Protein AF-0000000083051273 (afdb_homodimer)

Organism: Echeneis naucrates (NCBI:txid173247)

Nearest PDB structures (foldseek):
  6psd-assembly6_K  TM=7.320E-01  e=5.762E-01  Homo sapiens
  6psd-assembly7_M  TM=6.617E-01  e=7.765E-01  Homo sapiens
  6psd-assembly3_A  TM=7.624E-01  e=1.410E+00  Homo sapiens
  3aaj-assembly1_B  TM=4.476E-01  e=1.046E+00  Homo sapiens
  3j8h-assembly1_A  TM=5.084E-01  e=3.663E+00  Oryctolagus cuniculus

Structure (mmCIF, N/CA/C/O backbone):
data_AF-0000000083051273-model_v1
#
loop_
_entity.id
_entity.type
_entity.pdbx_description
1 polymer 'N-terminal EF-hand calcium binding protein 3'
#
loop_
_atom_site.group_PDB
_atom_site.id
_atom_site.type_symbol
_atom_site.label_atom_id
_atom_site.label_alt_id
_atom_site.label_comp_id
_atom_site.label_asym_id
_atom_site.label_entity_id
_atom_site.label_seq_id
_atom_site.pdbx_PDB_ins_code
_atom_site.Cartn_x
_atom_site.Cartn_y
_atom_site.Cartn_z
_atom_site.occupancy
_atom_site.B_iso_or_equiv
_atom_site.auth_seq_id
_atom_site.auth_comp_id
_atom_site.auth_asym_id
_atom_site.auth_atom_id
_atom_site.pdbx_PDB_model_num
ATOM 1 N N . MET A 1 1 ? -20.016 -1.752 25.75 1 20.23 1 MET A N 1
ATOM 2 C CA . MET A 1 1 ? -20.078 -1.352 24.344 1 20.23 1 MET A CA 1
ATOM 3 C C . MET A 1 1 ? -18.797 -1.75 23.609 1 20.23 1 MET A C 1
ATOM 5 O O . MET A 1 1 ? -17.703 -1.338 24 1 20.23 1 MET A O 1
ATOM 9 N N . THR A 1 2 ? -18.672 -2.961 23.078 1 21.03 2 THR A N 1
ATOM 10 C CA . THR A 1 2 ? -17.719 -4.02 22.75 1 21.03 2 THR A CA 1
ATOM 11 C C . THR A 1 2 ? -16.906 -3.648 21.516 1 21.03 2 THR A C 1
ATOM 13 O O . THR A 1 2 ? -17.453 -3.543 20.406 1 21.03 2 THR A O 1
ATOM 16 N N . GLY A 1 3 ? -16.125 -2.51 21.609 1 24.78 3 GLY A N 1
ATOM 17 C CA . GLY A 1 3 ? -15.234 -2.055 20.562 1 24.78 3 GLY A CA 1
ATOM 18 C C . GLY A 1 3 ? -14.547 -3.193 19.828 1 24.78 3 GLY A C 1
ATOM 19 O O . GLY A 1 3 ? -14.148 -4.184 20.453 1 24.78 3 GLY A O 1
ATOM 20 N N . ASP A 1 4 ? -15.039 -3.479 18.609 1 27.78 4 ASP A N 1
ATOM 21 C CA . ASP A 1 4 ? -14.578 -4.672 17.906 1 27.78 4 ASP A CA 1
ATOM 22 C C . ASP A 1 4 ? -13.055 -4.762 17.922 1 27.78 4 ASP A C 1
ATOM 24 O O . ASP A 1 4 ? -12.359 -3.822 17.531 1 27.78 4 ASP A O 1
ATOM 28 N N . PRO A 1 5 ? -12.375 -5.398 18.812 1 29.03 5 PRO A N 1
ATOM 29 C CA . PRO A 1 5 ? -10.961 -5.707 19.016 1 29.03 5 PRO A CA 1
ATOM 30 C C . PRO A 1 5 ? -10.234 -5.992 17.703 1 29.03 5 PRO A C 1
ATOM 32 O O . PRO A 1 5 ? -9 -6.008 17.656 1 29.03 5 PRO A O 1
ATOM 35 N N . ASN A 1 6 ? -10.977 -6.434 16.797 1 29.31 6 ASN A N 1
ATOM 36 C CA . ASN A 1 6 ? -10.328 -7.008 15.625 1 29.31 6 ASN A CA 1
ATOM 37 C C . ASN A 1 6 ? -9.727 -5.93 14.727 1 29.31 6 ASN A C 1
ATOM 39 O O . ASN A 1 6 ? -9.461 -6.176 13.547 1 29.31 6 ASN A O 1
ATOM 43 N N . CYS A 1 7 ? -9.883 -4.691 14.898 1 27.25 7 CYS A N 1
ATOM 44 C CA . CYS A 1 7 ? -9.125 -3.812 14.016 1 27.25 7 CYS A CA 1
ATOM 45 C C . CYS A 1 7 ? -7.641 -4.156 14.039 1 27.25 7 CYS A C 1
ATOM 47 O O . CYS A 1 7 ? -6.938 -3.816 14.992 1 27.25 7 CYS A O 1
ATOM 49 N N . VAL A 1 8 ? -7.234 -5.328 13.844 1 29.23 8 VAL A N 1
ATOM 50 C CA . VAL A 1 8 ? -5.93 -5.934 13.586 1 29.23 8 VAL A CA 1
ATOM 51 C C . VAL A 1 8 ? -5.086 -4.996 12.727 1 29.23 8 VAL A C 1
ATOM 53 O O . VAL A 1 8 ? -5.496 -4.605 11.633 1 29.23 8 VAL A O 1
ATOM 56 N N . MET A 1 9 ? -4.613 -3.781 13.25 1 28.14 9 MET A N 1
ATOM 57 C CA . MET A 1 9 ? -3.496 -3.287 12.453 1 28.14 9 MET A CA 1
ATOM 58 C C . MET A 1 9 ? -2.791 -4.434 11.734 1 28.14 9 MET A C 1
ATOM 60 O O . MET A 1 9 ? -2.35 -5.391 12.367 1 28.14 9 MET A O 1
ATOM 64 N N . CYS A 1 10 ? -3.303 -4.797 10.727 1 29.84 10 CYS A N 1
ATOM 65 C CA . CYS A 1 10 ? -2.822 -5.863 9.859 1 29.84 10 CYS A CA 1
ATOM 66 C C . CYS A 1 10 ? -1.3 -5.883 9.805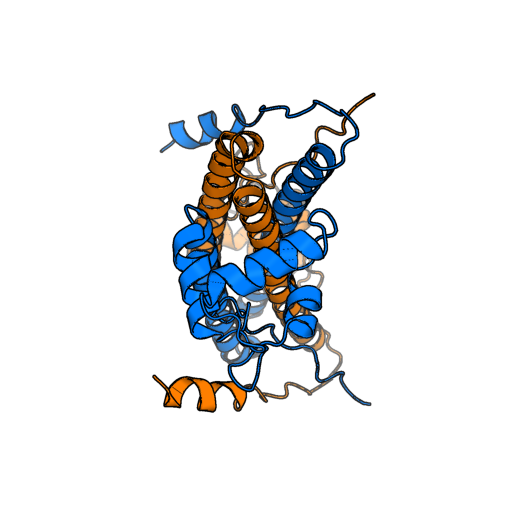 1 29.84 10 CYS A C 1
ATOM 68 O O . CYS A 1 10 ? -0.673 -4.875 9.477 1 29.84 10 CYS A O 1
ATOM 70 N N . GLN A 1 11 ? -0.621 -6.332 10.93 1 29.44 11 GLN A N 1
ATOM 71 C CA . GLN A 1 11 ? 0.777 -6.734 10.82 1 29.44 11 GLN A CA 1
ATOM 72 C C . GLN A 1 11 ? 1.103 -7.195 9.398 1 29.44 11 GLN A C 1
ATOM 74 O O . GLN A 1 11 ? 0.593 -8.219 8.938 1 29.44 11 GLN A O 1
ATOM 79 N N . ILE A 1 12 ? 1.206 -6.305 8.594 1 32.38 12 ILE A N 1
ATOM 80 C CA . ILE A 1 12 ? 1.843 -6.633 7.328 1 32.38 12 ILE A CA 1
ATOM 81 C C . ILE A 1 12 ? 3.182 -7.32 7.582 1 32.38 12 ILE A C 1
ATOM 83 O O . ILE A 1 12 ? 4.098 -6.715 8.141 1 32.38 12 ILE A O 1
ATOM 87 N N . ASN A 1 13 ? 3.344 -8.391 8.383 1 32.75 13 ASN A N 1
ATOM 88 C CA . ASN A 1 13 ? 4.508 -9.258 8.562 1 32.75 13 ASN A CA 1
ATOM 89 C C . ASN A 1 13 ? 5.309 -9.398 7.277 1 32.75 13 ASN A C 1
ATOM 91 O O . ASN A 1 13 ? 4.734 -9.531 6.195 1 32.75 13 ASN A O 1
ATOM 95 N N . TYR A 1 14 ? 6.289 -8.727 7.219 1 33 14 TYR A N 1
ATOM 96 C CA . TYR A 1 14 ? 7.281 -9.078 6.211 1 33 14 TYR A CA 1
ATOM 97 C C . TYR A 1 14 ? 7.145 -10.531 5.789 1 33 14 TYR A C 1
ATOM 99 O O . TYR A 1 14 ? 7.598 -10.922 4.707 1 33 14 TYR A O 1
ATOM 107 N N . ASP A 1 15 ? 7.324 -11.398 6.891 1 39.31 15 ASP A N 1
ATOM 108 C CA . ASP A 1 15 ? 6.992 -12.773 6.539 1 39.31 15 ASP A CA 1
ATOM 109 C C . ASP A 1 15 ? 5.668 -12.844 5.785 1 39.31 15 ASP A C 1
ATOM 111 O O . ASP A 1 15 ? 4.598 -12.688 6.379 1 39.31 15 ASP A O 1
ATOM 115 N N . ILE A 1 16 ? 5.633 -12.078 4.68 1 42.97 16 ILE A N 1
ATOM 116 C CA . ILE A 1 16 ? 4.539 -12.398 3.77 1 42.97 16 ILE A CA 1
ATOM 117 C C . ILE A 1 16 ? 3.799 -13.641 4.27 1 42.97 16 ILE A C 1
ATOM 119 O O . ILE A 1 16 ? 4.363 -14.734 4.305 1 42.97 16 ILE A O 1
ATOM 123 N N . ARG A 1 17 ? 3.312 -13.484 5.367 1 42.19 17 ARG A N 1
ATOM 124 C CA . ARG A 1 17 ? 2.475 -14.398 6.137 1 42.19 17 ARG A CA 1
ATOM 125 C C . ARG A 1 17 ? 1.809 -15.43 5.23 1 42.19 17 ARG A C 1
ATOM 127 O O . ARG A 1 17 ? 0.631 -15.297 4.891 1 42.19 17 ARG A O 1
ATOM 134 N N . PHE A 1 18 ? 2.398 -15.352 4.055 1 43.66 18 PHE A N 1
ATOM 135 C CA . PHE A 1 18 ? 1.743 -16.5 3.455 1 43.66 18 PHE A CA 1
ATOM 136 C C . PHE A 1 18 ? 1.312 -17.5 4.527 1 43.66 18 PHE A C 1
ATOM 138 O O . PHE A 1 18 ? 0.148 -17.906 4.57 1 43.66 18 PHE A O 1
ATOM 145 N N . PHE A 1 19 ? 2.545 -18.188 5.211 1 46.94 19 PHE A N 1
ATOM 146 C CA . PHE A 1 19 ? 2.389 -19.453 5.918 1 46.94 19 PHE A CA 1
ATOM 147 C C . PHE A 1 19 ? 2.348 -19.219 7.426 1 46.94 19 PHE A C 1
ATOM 149 O O . PHE A 1 19 ? 2.283 -20.188 8.203 1 46.94 19 PHE A O 1
ATOM 156 N N . CYS A 1 20 ? 2.629 -17.953 7.742 1 42.62 20 CYS A N 1
ATOM 157 C CA . CYS A 1 20 ? 2.648 -17.859 9.195 1 42.62 20 CYS A CA 1
ATOM 158 C C . CYS A 1 20 ? 1.298 -18.234 9.789 1 42.62 20 CYS A C 1
ATOM 160 O O . CYS A 1 20 ? 1.198 -18.547 10.977 1 42.62 20 CYS A O 1
ATOM 162 N N . VAL A 1 21 ? 0.366 -18.109 8.992 1 46.12 21 VAL A N 1
ATOM 163 C CA . VAL A 1 21 ? -0.906 -18.438 9.625 1 46.12 21 VAL A CA 1
ATOM 164 C C . VAL A 1 21 ? -0.911 -19.906 10.039 1 46.12 21 VAL A C 1
ATOM 166 O O . VAL A 1 21 ? -1.821 -20.359 10.734 1 46.12 21 VAL A O 1
ATOM 169 N N . LEU A 1 22 ? 0.223 -20.484 9.648 1 55.41 22 LEU A N 1
ATOM 170 C CA . LEU A 1 22 ? 0.058 -21.891 10.016 1 55.41 22 LEU A CA 1
ATOM 171 C C . LEU A 1 22 ? 0.886 -22.234 11.25 1 55.41 22 LEU A C 1
ATOM 173 O O . LEU A 1 22 ? 2.07 -21.891 11.32 1 55.41 22 LEU A O 1
ATOM 177 N N . ASP A 1 23 ? 0.285 -22.359 12.359 1 57.16 23 ASP A N 1
ATOM 178 C CA . ASP A 1 23 ? 0.718 -22.516 13.75 1 57.16 23 ASP A CA 1
ATOM 179 C C . ASP A 1 23 ? 1.773 -23.609 13.875 1 57.16 23 ASP A C 1
ATOM 181 O O . ASP A 1 23 ? 2.744 -23.453 14.617 1 57.16 23 ASP A O 1
ATOM 185 N N . ASP A 1 24 ? 1.602 -24.781 13.383 1 66.75 24 ASP A N 1
ATOM 186 C CA . ASP A 1 24 ? 2.43 -25.922 13.781 1 66.75 24 ASP A CA 1
ATOM 187 C C . ASP A 1 24 ? 3.521 -26.188 12.75 1 66.75 24 ASP A C 1
ATOM 189 O O . ASP A 1 24 ? 4.23 -27.188 12.844 1 66.75 24 ASP A O 1
ATOM 193 N N . GLY A 1 25 ? 3.701 -25.359 11.883 1 72.75 25 GLY A N 1
ATOM 194 C CA . GLY A 1 25 ? 4.781 -25.5 10.914 1 72.75 25 GLY A CA 1
ATOM 195 C C . GLY A 1 25 ? 4.48 -26.5 9.82 1 72.75 25 GLY A C 1
ATOM 196 O O . GLY A 1 25 ? 5.352 -26.812 9 1 72.75 25 GLY A O 1
ATOM 197 N N . LYS A 1 26 ? 3.336 -27.156 9.969 1 79.44 26 LYS A N 1
ATOM 198 C CA . LYS A 1 26 ? 2.91 -28.125 8.953 1 79.44 26 LYS A CA 1
ATOM 199 C C . LYS A 1 26 ? 1.595 -27.688 8.312 1 79.44 26 LYS A C 1
ATOM 201 O O . 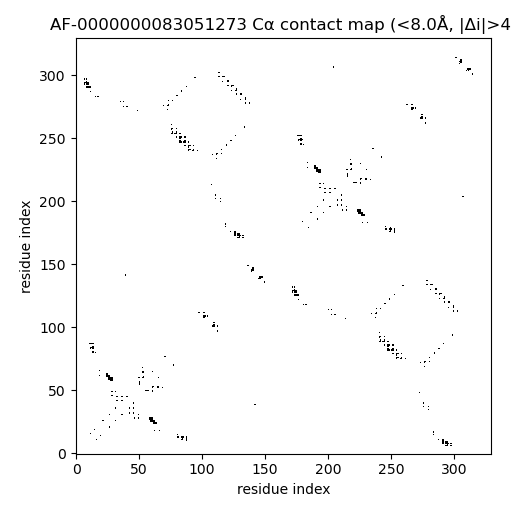LYS A 1 26 ? 0.762 -27.047 8.953 1 79.44 26 LYS A O 1
ATOM 206 N N . LEU A 1 27 ? 1.63 -28.109 6.992 1 81.75 27 LEU A N 1
ATOM 207 C CA . LEU A 1 27 ? 0.418 -27.797 6.242 1 81.75 27 LEU A CA 1
ATOM 208 C C . LEU A 1 27 ? -0.175 -29.047 5.605 1 81.75 27 LEU A C 1
ATOM 210 O O . LEU A 1 27 ? 0.514 -29.766 4.875 1 81.75 27 LEU A O 1
ATOM 214 N N . SER A 1 28 ? -1.369 -29.344 5.98 1 82.88 28 SER A N 1
ATOM 215 C CA . SER A 1 28 ? -2.084 -30.406 5.285 1 82.88 28 SER A CA 1
ATOM 216 C C . SER A 1 28 ? -2.498 -29.969 3.883 1 82.88 28 SER A C 1
ATOM 218 O O . SER A 1 28 ? -2.461 -28.781 3.562 1 82.88 28 SER A O 1
ATOM 220 N N . PHE A 1 29 ? -2.924 -30.906 3.119 1 87.38 29 PHE A N 1
ATOM 221 C CA . PHE A 1 29 ? -3.359 -30.531 1.778 1 87.38 29 PHE A CA 1
ATOM 222 C C . PHE A 1 29 ? -4.629 -29.688 1.837 1 87.38 29 PHE A C 1
ATOM 224 O O . PHE A 1 29 ? -4.809 -28.766 1.036 1 87.38 29 PHE A O 1
ATOM 231 N N . ASP A 1 30 ? -5.5 -30.047 2.756 1 83.94 30 ASP A N 1
ATOM 232 C CA . ASP A 1 30 ? -6.73 -29.266 2.881 1 83.94 30 ASP A CA 1
ATOM 233 C C . ASP A 1 30 ? -6.426 -27.812 3.186 1 83.94 30 ASP A C 1
ATOM 235 O O . ASP A 1 30 ? -7.043 -26.906 2.613 1 83.94 30 ASP A O 1
ATOM 239 N N . GLU A 1 31 ? -5.578 -27.625 4.066 1 80.12 31 GLU A N 1
ATOM 240 C CA . GLU A 1 31 ? -5.172 -26.266 4.391 1 80.12 31 GLU A CA 1
ATOM 241 C C . GLU A 1 31 ? -4.508 -25.594 3.199 1 80.12 31 GLU A C 1
ATOM 243 O O . GLU A 1 31 ? -4.738 -24.406 2.939 1 80.12 31 GLU A O 1
ATOM 248 N N . PHE A 1 32 ? -3.709 -26.391 2.537 1 85 32 PHE A N 1
ATOM 249 C CA . PHE A 1 32 ? -3.023 -25.891 1.351 1 85 32 PHE A CA 1
ATOM 250 C C . PHE A 1 32 ? -4.027 -25.469 0.284 1 85 32 PHE A C 1
ATOM 252 O O . PHE A 1 32 ? -3.938 -24.359 -0.254 1 85 32 PHE A O 1
ATOM 259 N N . ASN A 1 33 ? -4.945 -26.281 0.051 1 86.5 33 ASN A N 1
ATOM 260 C CA . ASN A 1 33 ? -5.973 -26.016 -0.952 1 86.5 33 ASN A CA 1
ATOM 261 C C . ASN A 1 33 ? -6.82 -24.797 -0.582 1 86.5 33 ASN A C 1
ATOM 263 O O . ASN A 1 33 ? -7.195 -24 -1.45 1 86.5 33 ASN A O 1
ATOM 267 N N . ALA A 1 34 ? -7.148 -24.672 0.622 1 83.25 34 ALA A N 1
ATOM 268 C CA . ALA A 1 34 ? -7.973 -23.547 1.083 1 83.25 34 ALA A CA 1
ATOM 269 C C . ALA A 1 34 ? -7.277 -22.219 0.841 1 83.25 34 ALA A C 1
ATOM 271 O O . ALA A 1 34 ? -7.93 -21.219 0.546 1 83.25 34 ALA A O 1
ATOM 272 N N . TYR A 1 35 ? -6.004 -22.234 0.94 1 77.81 35 TYR A N 1
ATOM 273 C CA . TYR A 1 35 ? -5.266 -20.969 0.869 1 77.81 35 TYR A CA 1
ATOM 274 C C . TYR A 1 35 ? -4.816 -20.688 -0.559 1 77.81 35 TYR A C 1
ATOM 276 O O . TYR A 1 35 ? -4.855 -19.531 -1.008 1 77.81 35 TYR A O 1
ATOM 284 N N . PHE A 1 36 ? -4.492 -21.719 -1.286 1 85.44 36 PHE A N 1
ATOM 285 C CA . PHE A 1 36 ? -3.781 -21.469 -2.535 1 85.44 36 PHE A CA 1
ATOM 286 C C . PHE A 1 36 ? -4.703 -21.672 -3.73 1 85.44 36 PHE A C 1
ATOM 288 O O . PHE A 1 36 ? -4.402 -21.203 -4.836 1 85.44 36 PHE A O 1
ATOM 295 N N . ALA A 1 37 ? -5.793 -22.375 -3.506 1 87.44 37 ALA A N 1
ATOM 296 C CA . ALA A 1 37 ? -6.684 -22.594 -4.641 1 87.44 37 ALA A CA 1
ATOM 297 C C . ALA A 1 37 ? -7.117 -21.266 -5.25 1 87.44 37 ALA A C 1
ATOM 299 O O . ALA A 1 37 ? -7.527 -20.344 -4.531 1 87.44 37 ALA A O 1
ATOM 300 N N . ASP A 1 38 ? -7.02 -21.156 -6.551 1 85.12 38 ASP A N 1
ATOM 301 C CA . ASP A 1 38 ? -7.371 -19.891 -7.211 1 85.12 38 ASP A CA 1
ATOM 302 C C . ASP A 1 38 ? -8.5 -20.094 -8.219 1 85.12 38 ASP A C 1
ATOM 304 O O . ASP A 1 38 ? -8.82 -19.188 -8.984 1 85.12 38 ASP A O 1
ATOM 308 N N . GLY A 1 39 ? -9.023 -21.266 -8.344 1 84.81 39 GLY A N 1
ATOM 309 C CA . GLY A 1 39 ? -10.133 -21.578 -9.234 1 84.81 39 GLY A CA 1
ATOM 310 C C . GLY A 1 39 ? -9.68 -21.875 -10.656 1 84.81 39 GLY A C 1
ATOM 311 O O . GLY A 1 39 ? -10.5 -22.219 -11.508 1 84.81 39 GLY A O 1
ATOM 312 N N . ILE A 1 40 ? -8.453 -21.781 -10.914 1 86 40 ILE A N 1
ATOM 313 C CA . ILE A 1 40 ? -7.914 -22.031 -12.242 1 86 40 ILE A CA 1
ATOM 314 C C . ILE A 1 40 ? -7.234 -23.406 -12.273 1 86 40 ILE A C 1
ATOM 316 O O . ILE A 1 40 ? -7.551 -24.234 -13.117 1 86 40 ILE A O 1
ATOM 320 N N . LEU A 1 41 ? -6.336 -23.672 -11.297 1 88 41 LEU A N 1
ATOM 321 C CA . LEU A 1 41 ? -5.719 -24.984 -11.203 1 88 41 LEU A CA 1
ATOM 322 C C . LEU A 1 41 ? -6.73 -26.031 -10.727 1 88 41 LEU A C 1
ATOM 324 O O . LEU A 1 41 ? -7.535 -25.75 -9.836 1 88 41 LEU A O 1
ATOM 328 N N . THR A 1 42 ? -6.668 -27.141 -11.359 1 89.25 42 THR A N 1
ATOM 329 C CA . THR A 1 42 ? -7.48 -28.234 -10.836 1 89.25 42 THR A CA 1
ATOM 330 C C . THR A 1 42 ? -6.945 -28.719 -9.492 1 89.25 42 THR A C 1
ATOM 332 O O . THR A 1 42 ? -5.805 -28.438 -9.133 1 89.25 42 THR A O 1
ATOM 335 N N . THR A 1 43 ? -7.801 -29.422 -8.766 1 90.12 43 THR A N 1
ATOM 336 C CA . THR A 1 43 ? -7.379 -29.969 -7.484 1 90.12 43 THR A CA 1
ATOM 337 C C . THR A 1 43 ? -6.203 -30.922 -7.672 1 90.12 43 THR A C 1
ATOM 339 O O . THR A 1 43 ? -5.301 -30.984 -6.832 1 90.12 43 THR A O 1
ATOM 342 N N . GLU A 1 44 ? -6.184 -31.656 -8.789 1 90.06 44 GLU A N 1
ATOM 343 C CA . GLU A 1 44 ? -5.098 -32.594 -9.078 1 90.06 44 GLU A CA 1
ATOM 344 C C . GLU A 1 44 ? -3.781 -31.859 -9.305 1 90.06 44 GLU A C 1
ATOM 346 O O . GLU A 1 44 ? -2.732 -32.281 -8.828 1 90.06 44 GLU A O 1
ATOM 351 N N . GLU A 1 45 ? -3.912 -30.797 -10.016 1 89 45 GLU A N 1
ATOM 352 C CA . GLU A 1 45 ? -2.723 -29.984 -10.266 1 89 45 GLU A CA 1
ATOM 353 C C . GLU A 1 45 ? -2.189 -29.375 -8.977 1 89 45 GLU A C 1
ATOM 355 O O . GLU A 1 45 ? -0.976 -29.312 -8.766 1 89 45 GLU A O 1
ATOM 360 N N . LEU A 1 46 ? -3.076 -28.969 -8.117 1 90.62 46 LEU A N 1
ATOM 361 C CA . LEU A 1 46 ? -2.672 -28.422 -6.824 1 90.62 46 LEU A CA 1
ATOM 362 C C . LEU A 1 46 ? -2.035 -29.5 -5.949 1 90.62 46 LEU A C 1
ATOM 364 O O . LEU A 1 46 ? -1.087 -29.219 -5.211 1 90.62 46 LEU A O 1
ATOM 368 N N . GLN A 1 47 ? -2.611 -30.641 -6.02 1 89.19 47 GLN A N 1
ATOM 369 C CA . GLN A 1 47 ? -2.049 -31.75 -5.258 1 89.19 47 GLN A CA 1
ATOM 370 C C . GLN A 1 47 ? -0.644 -32.094 -5.746 1 89.19 47 GLN A C 1
ATOM 372 O O . GLN A 1 47 ? 0.245 -32.375 -4.941 1 89.19 47 GLN A O 1
ATOM 377 N N . GLU A 1 48 ? -0.473 -32.094 -7.066 1 87.88 48 GLU A N 1
ATOM 378 C CA . GLU A 1 48 ? 0.857 -32.312 -7.621 1 87.88 48 GLU A CA 1
ATOM 379 C C . GLU A 1 48 ? 1.854 -31.281 -7.121 1 87.88 48 GLU A C 1
ATOM 381 O O . GLU A 1 48 ? 2.998 -31.609 -6.801 1 87.88 48 GLU A O 1
ATOM 386 N N . LEU A 1 49 ? 1.454 -30.094 -7.145 1 88.38 49 LEU A N 1
ATOM 387 C CA . LEU A 1 49 ? 2.311 -29.031 -6.625 1 88.38 49 LEU A CA 1
ATOM 388 C C . LEU A 1 49 ? 2.637 -29.266 -5.156 1 88.38 49 LEU A C 1
ATOM 390 O O . LEU A 1 49 ? 3.797 -29.156 -4.746 1 88.38 49 LEU A O 1
ATOM 394 N N . PHE A 1 50 ? 1.627 -29.625 -4.391 1 87.75 50 PHE A N 1
ATOM 395 C CA . PHE A 1 50 ? 1.768 -29.922 -2.971 1 87.75 50 PHE A CA 1
ATOM 396 C C . PHE A 1 50 ? 2.836 -30.984 -2.738 1 87.75 50 PHE A C 1
ATOM 398 O O . PHE A 1 50 ? 3.691 -30.828 -1.865 1 87.75 50 PHE A O 1
ATOM 405 N N . TYR A 1 51 ? 2.801 -31.922 -3.551 1 88.75 51 TYR A N 1
ATOM 406 C CA . TYR A 1 51 ? 3.74 -33.031 -3.393 1 88.75 51 TYR A CA 1
ATOM 407 C C . TYR A 1 51 ? 5.117 -32.656 -3.924 1 88.75 51 TYR A C 1
ATOM 409 O O . TYR A 1 51 ? 6.141 -33.062 -3.375 1 88.75 51 TYR A O 1
ATOM 417 N N . SER A 1 52 ? 5.16 -31.875 -5 1 86.12 52 SER A N 1
ATOM 418 C CA . SER A 1 52 ? 6.43 -31.516 -5.629 1 86.12 52 SER A CA 1
ATOM 419 C C . SER A 1 52 ? 7.258 -30.609 -4.719 1 86.12 52 SER A C 1
ATOM 421 O O . SER A 1 52 ? 8.484 -30.609 -4.793 1 86.12 52 SER A O 1
ATOM 423 N N . ILE A 1 53 ? 6.637 -29.844 -3.887 1 84.06 53 ILE A N 1
ATOM 424 C CA . ILE A 1 53 ? 7.328 -28.906 -3 1 84.06 53 ILE A CA 1
ATOM 425 C C . ILE A 1 53 ? 8.055 -29.688 -1.904 1 84.06 53 ILE A C 1
ATOM 427 O O . ILE A 1 53 ? 9.188 -29.359 -1.542 1 84.06 53 ILE A O 1
ATOM 431 N N . ASP A 1 54 ? 7.426 -30.609 -1.205 1 75.44 54 ASP A N 1
ATOM 432 C CA . ASP A 1 54 ? 8.055 -31.328 -0.101 1 75.44 54 ASP A CA 1
ATOM 433 C C . ASP A 1 54 ? 8.773 -32.594 -0.6 1 75.44 54 ASP A C 1
ATOM 435 O O . ASP A 1 54 ? 9.602 -33.156 0.114 1 75.44 54 ASP A O 1
ATOM 439 N N . GLY A 1 55 ? 8.883 -32.75 -1.928 1 68.5 55 GLY A N 1
ATOM 440 C CA . GLY A 1 55 ? 9.555 -33.906 -2.496 1 68.5 55 GLY A CA 1
ATOM 441 C C . GLY A 1 55 ? 9.078 -35.219 -1.909 1 68.5 55 GLY A C 1
ATOM 442 O O . GLY A 1 55 ? 9.477 -36.281 -2.365 1 68.5 55 GLY A O 1
ATOM 443 N N . ARG A 1 56 ? 8.68 -35.25 -0.63 1 62.12 56 ARG A N 1
ATOM 444 C CA . ARG A 1 56 ? 8.328 -36.5 0.023 1 62.12 56 ARG A CA 1
ATOM 445 C C . ARG A 1 56 ? 6.812 -36.656 0.138 1 62.12 56 ARG A C 1
ATOM 447 O O . ARG A 1 56 ? 6.09 -35.656 0.24 1 62.12 56 ARG A O 1
ATOM 454 N N . GLN A 1 57 ? 6.305 -37.656 -0.624 1 61.47 57 GLN A N 1
ATOM 455 C CA . GLN A 1 57 ? 4.891 -38 -0.523 1 61.47 57 GLN A CA 1
ATOM 456 C C . GLN A 1 57 ? 4.43 -38 0.931 1 61.47 57 GLN A C 1
ATOM 458 O O . GLN A 1 57 ? 4.062 -39.062 1.468 1 61.47 57 GLN A O 1
ATOM 463 N N . LYS A 1 58 ? 4.832 -36.875 1.557 1 63.72 58 LYS A N 1
ATOM 464 C CA . LYS A 1 58 ? 4.383 -36.844 2.945 1 63.72 58 LYS A CA 1
ATOM 465 C C . LYS A 1 58 ? 3.035 -36.156 3.064 1 63.72 58 LYS A C 1
ATOM 467 O O . LYS A 1 58 ? 2.676 -35.344 2.209 1 63.72 58 LYS A O 1
ATOM 472 N N . SER A 1 59 ? 2.289 -36.625 3.934 1 70.62 59 SER A N 1
ATOM 473 C CA . SER A 1 59 ? 0.954 -36.125 4.258 1 70.62 59 SER A CA 1
ATOM 474 C C . SER A 1 59 ? 0.987 -34.656 4.629 1 70.62 59 SER A C 1
ATOM 476 O O . SER A 1 59 ? 0.031 -33.906 4.367 1 70.62 59 SER A O 1
ATOM 478 N N . ASN A 1 60 ? 2.057 -34.188 5.195 1 81.44 60 ASN A N 1
ATOM 479 C CA . ASN A 1 60 ? 2.113 -32.781 5.582 1 81.44 60 ASN A CA 1
ATOM 480 C C . ASN A 1 60 ? 3.27 -32.062 4.898 1 81.44 60 ASN A C 1
ATOM 482 O O . ASN A 1 60 ? 4.336 -32.656 4.695 1 81.44 60 ASN A O 1
ATOM 486 N N . LEU A 1 61 ? 2.955 -30.938 4.383 1 83.12 61 LEU A N 1
ATOM 487 C CA . LEU A 1 61 ? 3.959 -30.078 3.766 1 83.12 61 LEU A CA 1
ATOM 488 C C . LEU A 1 61 ? 4.645 -29.203 4.812 1 83.12 61 LEU A C 1
ATOM 490 O O . LEU A 1 61 ? 3.979 -28.562 5.633 1 83.12 61 LEU A O 1
ATOM 494 N N . ASP A 1 62 ? 5.922 -29.312 4.848 1 81.31 62 ASP A N 1
ATOM 495 C CA . ASP A 1 62 ? 6.715 -28.469 5.734 1 81.31 62 ASP A CA 1
ATOM 496 C C . ASP A 1 62 ? 6.707 -27.016 5.258 1 81.31 62 ASP A C 1
ATOM 498 O O . ASP A 1 62 ? 7.047 -26.734 4.105 1 81.31 62 ASP A O 1
ATOM 502 N N . THR A 1 63 ? 6.379 -26.109 6.129 1 77.88 63 THR A N 1
ATOM 503 C CA . THR A 1 63 ? 6.223 -24.703 5.762 1 77.88 63 THR A CA 1
ATOM 504 C C . THR A 1 63 ? 7.559 -24.109 5.348 1 77.88 63 THR A C 1
ATOM 506 O O . THR A 1 63 ? 7.605 -23.172 4.531 1 77.88 63 THR A O 1
ATOM 509 N N . ASP A 1 64 ? 8.656 -24.625 5.863 1 77.31 64 ASP A N 1
ATOM 510 C CA . ASP A 1 64 ? 9.961 -24.141 5.418 1 77.31 64 ASP A CA 1
ATOM 511 C C . ASP A 1 64 ? 10.195 -24.469 3.945 1 77.31 64 ASP A C 1
ATOM 513 O O . ASP A 1 64 ? 10.773 -23.672 3.209 1 77.31 64 ASP A O 1
ATOM 517 N N . LYS A 1 65 ? 9.797 -25.656 3.584 1 83.38 65 LYS A N 1
ATOM 518 C CA . LYS A 1 65 ? 9.93 -26.078 2.191 1 83.38 65 LYS A CA 1
ATOM 519 C C . LYS A 1 65 ? 9.047 -25.219 1.278 1 83.38 65 LYS A C 1
ATOM 521 O O . LYS A 1 65 ? 9.438 -24.906 0.151 1 83.38 65 LYS A O 1
ATOM 526 N N . LEU A 1 66 ? 7.887 -25 1.807 1 82.31 66 LEU A N 1
ATOM 527 C CA . LEU A 1 66 ? 6.996 -24.109 1.065 1 82.31 66 LEU A CA 1
ATOM 528 C C . LEU A 1 66 ? 7.641 -22.75 0.853 1 82.31 66 LEU A C 1
ATOM 530 O O . LEU A 1 66 ? 7.621 -22.219 -0.258 1 82.31 66 LEU A O 1
ATOM 534 N N . SER A 1 67 ? 8.203 -22.188 1.936 1 78.12 67 SER A N 1
ATOM 535 C CA . SER A 1 67 ? 8.891 -20.906 1.845 1 78.12 67 SER A CA 1
ATOM 536 C C . SER A 1 67 ? 10.047 -20.969 0.845 1 78.12 67 SER A C 1
ATOM 538 O O . SER A 1 67 ? 10.227 -20.047 0.043 1 78.12 67 SER A O 1
ATOM 540 N N . ASP A 1 68 ? 10.789 -22.047 0.869 1 80.5 68 ASP A N 1
ATOM 541 C CA . ASP A 1 68 ? 11.906 -22.234 -0.056 1 80.5 68 ASP A CA 1
ATOM 542 C C . ASP A 1 68 ? 11.414 -22.234 -1.504 1 80.5 68 ASP A C 1
ATOM 544 O O . ASP A 1 68 ? 12.055 -21.656 -2.383 1 80.5 68 ASP A O 1
ATOM 548 N N . TYR A 1 69 ? 10.375 -23 -1.744 1 81.25 69 TYR A N 1
ATOM 549 C CA . TYR A 1 69 ? 9.828 -23.094 -3.092 1 81.25 69 TYR A CA 1
ATOM 550 C C . TYR A 1 69 ? 9.477 -21.719 -3.633 1 81.25 69 TYR A C 1
ATOM 552 O O . TYR A 1 69 ? 9.922 -21.328 -4.719 1 81.25 69 TYR A O 1
ATOM 560 N N . PHE A 1 70 ? 8.703 -20.906 -2.889 1 81.62 70 PHE A N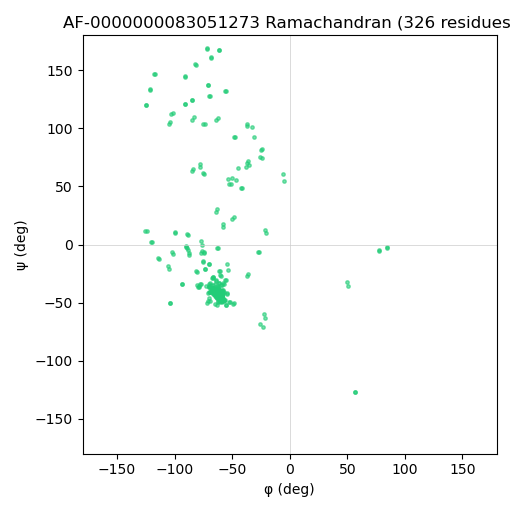 1
ATOM 561 C CA . PHE A 1 70 ? 8.242 -19.609 -3.369 1 81.62 70 PHE A CA 1
ATOM 562 C C . PHE A 1 70 ? 9.406 -18.625 -3.461 1 81.62 70 PHE A C 1
ATOM 564 O O . PHE A 1 70 ? 9.445 -17.781 -4.359 1 81.62 70 PHE A O 1
ATOM 571 N N . SER A 1 71 ? 10.383 -18.75 -2.533 1 80.25 71 SER A N 1
ATOM 572 C CA . SER A 1 71 ? 11.531 -17.859 -2.592 1 80.25 71 SER A CA 1
ATOM 573 C C . SER A 1 71 ? 12.281 -18 -3.91 1 80.25 71 SER A C 1
ATOM 575 O O . SER A 1 71 ? 12.867 -17.047 -4.41 1 80.25 71 SER A O 1
ATOM 577 N N . GLN A 1 72 ? 12.18 -19.172 -4.512 1 84.25 72 GLN A N 1
ATOM 578 C CA . GLN A 1 72 ? 12.883 -19.422 -5.766 1 84.25 72 GLN A CA 1
ATOM 579 C C . GLN A 1 72 ? 12.039 -18.984 -6.965 1 84.25 72 GLN A C 1
ATOM 581 O O . GLN A 1 72 ? 12.555 -18.875 -8.078 1 84.25 72 GLN A O 1
ATOM 586 N N . HIS A 1 73 ? 10.805 -18.641 -6.703 1 82 73 HIS A N 1
ATOM 587 C CA . HIS A 1 73 ? 9.922 -18.375 -7.828 1 82 73 HIS A CA 1
ATOM 588 C C . HIS A 1 73 ? 9.312 -16.984 -7.75 1 82 73 HIS A C 1
ATOM 590 O O . HIS A 1 73 ? 8.383 -16.656 -8.492 1 82 73 HIS A O 1
ATOM 596 N N . LEU A 1 74 ? 9.789 -16.172 -6.895 1 84 74 LEU A N 1
ATOM 597 C CA . LEU A 1 74 ? 9.18 -14.867 -6.68 1 84 74 LEU A CA 1
ATOM 598 C C . LEU A 1 74 ? 9.555 -13.906 -7.801 1 84 74 LEU A C 1
ATOM 600 O O . LEU A 1 74 ? 8.781 -12.992 -8.125 1 84 74 LEU A O 1
ATOM 604 N N . GLY A 1 75 ? 10.805 -14.039 -8.344 1 85.88 75 GLY A N 1
ATOM 605 C CA . GLY A 1 75 ? 11.25 -13.102 -9.359 1 85.88 75 GLY A CA 1
ATOM 606 C C . GLY A 1 75 ? 11.188 -11.656 -8.906 1 85.88 75 GLY A C 1
ATOM 607 O O . GLY A 1 75 ? 11.719 -11.312 -7.848 1 85.88 75 GLY A O 1
ATOM 608 N N . GLU A 1 76 ? 10.477 -10.82 -9.773 1 88.94 76 GLU A N 1
ATOM 609 C CA . GLU A 1 76 ? 10.375 -9.391 -9.484 1 88.94 76 GLU A CA 1
ATOM 610 C C . GLU A 1 76 ? 9.477 -9.141 -8.273 1 88.94 76 GLU A C 1
ATOM 612 O O . GLU A 1 76 ? 9.547 -8.078 -7.652 1 88.94 76 GLU A O 1
ATOM 617 N N . TYR A 1 77 ? 8.695 -10.102 -7.906 1 88.06 77 TYR A N 1
ATOM 618 C CA . TYR A 1 77 ? 7.766 -9.898 -6.805 1 88.06 77 TYR A CA 1
ATOM 619 C C . TYR A 1 77 ? 8.484 -9.93 -5.465 1 88.06 77 TYR A C 1
ATOM 621 O O . TYR A 1 77 ? 7.945 -9.484 -4.449 1 88.06 77 TYR A O 1
ATOM 629 N N . LEU A 1 78 ? 9.727 -10.414 -5.496 1 87.19 78 LEU A N 1
ATOM 630 C CA . LEU A 1 78 ? 10.547 -10.312 -4.297 1 87.19 78 LEU A CA 1
ATOM 631 C C . LEU A 1 78 ? 10.695 -8.859 -3.861 1 87.19 78 LEU A C 1
ATOM 633 O O . LEU A 1 78 ? 10.609 -8.547 -2.672 1 87.19 78 LEU A O 1
ATOM 637 N N . ASN A 1 79 ? 10.883 -7.988 -4.855 1 91.69 79 ASN A N 1
ATOM 638 C CA . ASN A 1 79 ? 11.008 -6.562 -4.57 1 91.69 79 ASN A CA 1
ATOM 639 C C . ASN A 1 79 ? 9.695 -5.977 -4.043 1 91.69 79 ASN A C 1
ATOM 641 O O . ASN A 1 79 ? 9.711 -5.066 -3.217 1 91.69 79 ASN A O 1
ATOM 645 N N . VAL A 1 80 ? 8.578 -6.441 -4.566 1 89.56 80 VAL A N 1
ATOM 646 C CA . VAL A 1 80 ? 7.27 -5.984 -4.105 1 89.56 80 VAL A CA 1
ATOM 647 C C . VAL A 1 80 ? 7.086 -6.348 -2.633 1 89.56 80 VAL A C 1
ATOM 649 O O . VAL A 1 80 ? 6.734 -5.496 -1.815 1 89.56 80 VAL A O 1
ATOM 652 N N . LEU A 1 81 ? 7.434 -7.613 -2.297 1 86.06 81 LEU A N 1
ATOM 653 C CA . LEU A 1 81 ? 7.273 -8.07 -0.921 1 86.06 81 LEU A CA 1
ATOM 654 C C . LEU A 1 81 ? 8.211 -7.32 0.016 1 86.06 81 LEU A C 1
ATOM 656 O O . LEU A 1 81 ? 7.82 -6.949 1.125 1 86.06 81 LEU A O 1
ATOM 660 N N . SER A 1 82 ? 9.398 -7.078 -0.435 1 88.94 82 SER A N 1
ATOM 661 C CA . SER A 1 82 ? 10.359 -6.32 0.362 1 88.94 82 SER A CA 1
ATOM 662 C C . SER A 1 82 ? 9.875 -4.895 0.602 1 88.94 82 SER A C 1
ATOM 664 O O . SER A 1 82 ? 9.969 -4.379 1.718 1 88.94 82 SER A O 1
ATOM 666 N N . ALA A 1 83 ? 9.359 -4.262 -0.418 1 90.31 83 ALA A N 1
ATOM 667 C CA . ALA A 1 83 ? 8.859 -2.896 -0.297 1 90.31 83 ALA A CA 1
ATOM 668 C C . ALA A 1 83 ? 7.625 -2.848 0.602 1 90.31 83 ALA A C 1
ATOM 670 O O . ALA A 1 83 ? 7.43 -1.883 1.346 1 90.31 83 ALA A O 1
ATOM 671 N N . LEU A 1 84 ? 6.773 -3.844 0.524 1 89.69 84 LEU A N 1
ATOM 672 C CA . LEU A 1 84 ? 5.609 -3.932 1.396 1 89.69 84 LEU A CA 1
ATOM 673 C C . LEU A 1 84 ? 6.031 -4.023 2.859 1 89.69 84 LEU A C 1
ATOM 675 O O . LEU A 1 84 ? 5.43 -3.383 3.725 1 89.69 84 LEU A O 1
ATOM 679 N N . GLU A 1 85 ? 6.996 -4.777 3.035 1 85.94 85 GLU A N 1
ATOM 680 C CA . GLU A 1 85 ? 7.52 -4.891 4.395 1 85.94 85 GLU A CA 1
ATOM 681 C C . GLU A 1 85 ? 8.039 -3.547 4.898 1 85.94 85 GLU A C 1
ATOM 683 O O . GLU A 1 85 ? 7.734 -3.137 6.02 1 85.94 85 GLU A O 1
ATOM 688 N N . SER A 1 86 ? 8.828 -2.912 4.113 1 91.12 86 SER A N 1
ATOM 689 C CA . SER A 1 86 ? 9.367 -1.603 4.473 1 91.12 86 SER A CA 1
ATOM 690 C C . SER A 1 86 ? 8.242 -0.6 4.73 1 91.12 86 SER A C 1
ATOM 692 O O . SER A 1 86 ? 8.328 0.21 5.656 1 91.12 86 SER A O 1
ATOM 694 N N . LEU A 1 87 ? 7.258 -0.643 3.902 1 92.06 87 LEU A N 1
ATOM 695 C CA . LEU A 1 87 ? 6.121 0.259 4.074 1 92.06 87 LEU A CA 1
ATOM 696 C C . LEU A 1 87 ? 5.395 -0.028 5.383 1 92.06 87 LEU A C 1
ATOM 698 O O . LEU A 1 87 ? 5.023 0.897 6.109 1 92.06 87 LEU A O 1
ATOM 702 N N . ASN A 1 88 ? 5.211 -1.256 5.641 1 86.75 88 ASN A N 1
ATOM 703 C CA . ASN A 1 88 ? 4.562 -1.635 6.891 1 86.75 88 ASN A CA 1
ATOM 704 C C . ASN A 1 88 ? 5.312 -1.081 8.102 1 86.75 88 ASN A C 1
ATOM 706 O O . ASN A 1 88 ? 4.703 -0.496 9 1 86.75 88 ASN A O 1
ATOM 710 N N . ILE A 1 89 ? 6.598 -1.263 8.109 1 89.81 89 ILE A N 1
ATOM 711 C CA . ILE A 1 89 ? 7.438 -0.779 9.203 1 89.81 89 ILE A CA 1
ATOM 712 C C . ILE A 1 89 ? 7.32 0.74 9.312 1 89.81 89 ILE A C 1
ATOM 714 O O . ILE A 1 89 ? 7.164 1.283 10.406 1 89.81 89 ILE A O 1
ATOM 718 N N . ALA A 1 90 ? 7.426 1.391 8.188 1 91.88 90 ALA A N 1
ATOM 719 C CA . ALA A 1 90 ? 7.348 2.848 8.156 1 91.88 90 ALA A CA 1
ATOM 720 C C . ALA A 1 90 ? 6.008 3.336 8.703 1 91.88 90 ALA A C 1
ATOM 722 O O . ALA A 1 90 ? 5.953 4.301 9.469 1 91.88 90 ALA A O 1
ATOM 723 N N . ILE A 1 91 ? 4.918 2.725 8.328 1 90.38 91 ILE A N 1
ATOM 724 C CA . ILE A 1 91 ? 3.59 3.121 8.781 1 90.38 91 ILE A CA 1
ATOM 725 C C . ILE A 1 91 ? 3.477 2.918 10.289 1 90.38 91 ILE A C 1
ATOM 727 O O . ILE A 1 91 ? 2.988 3.795 11.008 1 90.38 91 ILE A O 1
ATOM 731 N N . LEU A 1 92 ? 3.967 1.788 10.773 1 85.44 92 LEU A N 1
ATOM 732 C CA . LEU A 1 92 ? 3.896 1.508 12.203 1 85.44 92 LEU A CA 1
ATOM 733 C C . LEU A 1 92 ? 4.656 2.562 13.008 1 85.44 92 LEU A C 1
ATOM 735 O O . LEU A 1 92 ? 4.152 3.068 14.008 1 85.44 92 LEU A O 1
ATOM 739 N N . LYS A 1 93 ? 5.844 2.92 12.57 1 91 93 LYS A N 1
ATOM 740 C CA . LYS A 1 93 ? 6.645 3.934 13.25 1 91 93 LYS A CA 1
ATOM 741 C C . LYS A 1 93 ? 5.953 5.293 13.219 1 91 93 LYS A C 1
ATOM 743 O O . LYS A 1 93 ? 5.965 6.027 14.211 1 91 93 LYS A O 1
ATOM 748 N N . ALA A 1 94 ? 5.418 5.625 12.07 1 91.75 94 ALA A N 1
ATOM 749 C CA . ALA A 1 94 ? 4.699 6.891 11.938 1 91.75 94 ALA A CA 1
ATOM 750 C C . ALA A 1 94 ? 3.488 6.934 12.867 1 91.75 94 ALA A C 1
ATOM 752 O O . ALA A 1 94 ? 3.215 7.961 13.492 1 91.75 94 ALA A O 1
ATOM 753 N N . MET A 1 95 ? 2.754 5.891 12.969 1 89.38 95 MET A N 1
ATOM 754 C CA . MET A 1 95 ? 1.577 5.809 13.828 1 89.38 95 MET A CA 1
ATOM 755 C C . MET A 1 95 ? 1.967 5.918 15.297 1 89.38 95 MET A C 1
ATOM 757 O O . MET A 1 95 ? 1.274 6.566 16.078 1 89.38 95 MET A O 1
ATOM 761 N N . ASP A 1 96 ? 3.068 5.258 15.672 1 87.25 96 ASP A N 1
ATOM 762 C CA . ASP A 1 96 ? 3.566 5.363 17.031 1 87.25 96 ASP A CA 1
ATOM 763 C C . ASP A 1 96 ? 3.891 6.812 17.391 1 87.25 96 ASP A C 1
ATOM 765 O O . ASP A 1 96 ? 3.504 7.293 18.469 1 87.25 96 ASP A O 1
ATOM 769 N N . LYS A 1 97 ? 4.598 7.465 16.516 1 91.12 97 LYS A N 1
ATOM 770 C CA . LYS A 1 97 ? 4.938 8.867 16.734 1 91.12 97 LYS A CA 1
ATOM 771 C C . LYS A 1 97 ? 3.682 9.727 16.812 1 91.12 97 LYS A C 1
ATOM 773 O O . LYS A 1 97 ? 3.602 10.648 17.641 1 91.12 97 LYS A O 1
ATOM 778 N N . THR A 1 98 ? 2.719 9.477 15.953 1 90.06 98 THR A N 1
ATOM 779 C CA . THR A 1 98 ? 1.457 10.211 15.961 1 90.06 98 THR A CA 1
ATOM 780 C C . THR A 1 98 ? 0.741 10.047 17.297 1 90.06 98 THR A C 1
ATOM 782 O O . THR A 1 98 ? 0.254 11.023 17.875 1 90.06 98 THR A O 1
ATOM 785 N N . LYS A 1 99 ? 0.65 8.883 17.75 1 85.94 99 LYS A N 1
ATOM 786 C CA . LYS A 1 99 ? 0.013 8.617 19.031 1 85.94 99 LYS A CA 1
ATOM 787 C C . LYS A 1 99 ? 0.689 9.391 20.156 1 85.94 99 LYS A C 1
ATOM 789 O O . LYS A 1 99 ? 0.019 9.906 21.062 1 85.94 99 LYS A O 1
ATOM 794 N N . GLU A 1 100 ? 1.903 9.594 20.078 1 90.19 100 GLU A N 1
ATOM 795 C CA . GLU A 1 100 ? 2.689 10.258 21.109 1 90.19 100 GLU A CA 1
ATOM 796 C C . GLU A 1 100 ? 2.549 11.773 21.016 1 90.19 100 GLU A C 1
ATOM 798 O O . GLU A 1 100 ? 2.5 12.453 22.047 1 90.19 100 GLU A O 1
ATOM 803 N N . GLU A 1 101 ? 2.428 12.305 19.875 1 91.12 101 GLU A N 1
ATOM 804 C CA . GLU A 1 101 ? 2.664 13.734 19.703 1 91.12 101 GLU A CA 1
ATOM 805 C C . GLU A 1 101 ? 1.389 14.461 19.297 1 91.12 101 GLU A C 1
ATOM 807 O O . GLU A 1 101 ? 1.305 15.688 19.391 1 91.12 101 GLU A O 1
ATOM 812 N N . TYR A 1 102 ? 0.386 13.789 18.938 1 89 102 TYR A N 1
ATOM 813 C CA . TYR A 1 102 ? -0.762 14.414 18.281 1 89 102 TYR A CA 1
ATOM 814 C C . TYR A 1 102 ? -1.458 15.391 19.219 1 89 102 TYR A C 1
ATOM 816 O O . TYR A 1 102 ? -1.657 16.562 18.859 1 89 102 TYR A O 1
ATOM 824 N N . GLN A 1 103 ? -1.784 14.945 20.422 1 87.62 103 GLN A N 1
ATOM 825 C CA . GLN A 1 103 ? -2.549 15.773 21.344 1 87.62 103 GLN A CA 1
ATOM 826 C C . GLN A 1 103 ? -1.767 17.016 21.75 1 87.62 103 GLN A C 1
ATOM 828 O O . GLN A 1 103 ? -2.354 18.078 21.969 1 87.62 103 GLN A O 1
ATOM 833 N N . GLY A 1 104 ? -0.466 16.938 21.797 1 90.75 104 GLY A N 1
ATOM 834 C CA . GLY A 1 104 ? 0.358 18.062 22.203 1 90.75 104 GLY A CA 1
ATOM 835 C C . GLY A 1 104 ? 0.77 18.953 21.047 1 90.75 104 GLY A C 1
ATOM 836 O O . GLY A 1 104 ? 1.386 20 21.266 1 90.75 104 GLY A O 1
ATOM 837 N N . SER A 1 105 ? 0.4 18.609 19.875 1 90.25 105 SER A N 1
ATOM 838 C CA . SER A 1 105 ? 0.771 19.375 18.688 1 90.25 105 SER A CA 1
ATOM 839 C C . SER A 1 105 ? -0.153 20.578 18.484 1 90.25 105 SER A C 1
ATOM 841 O O . SER A 1 105 ? -1.25 20.609 19.047 1 90.25 105 SER A O 1
ATOM 843 N N . SER A 1 106 ? 0.404 21.562 17.797 1 87.81 106 SER A N 1
ATOM 844 C CA . SER A 1 106 ? -0.433 22.703 17.422 1 87.81 106 SER A CA 1
ATOM 845 C C . SER A 1 106 ? -1.586 22.281 16.531 1 87.81 106 SER A C 1
ATOM 847 O O . SER A 1 106 ? -1.579 21.172 15.984 1 87.81 106 SER A O 1
ATOM 849 N N . VAL A 1 107 ? -2.514 23.109 16.344 1 86.62 107 VAL A N 1
ATOM 850 C CA . VAL A 1 107 ? -3.652 22.844 15.469 1 86.62 107 VAL A CA 1
ATOM 851 C C . VAL A 1 107 ? -3.156 22.547 14.055 1 86.62 107 VAL A C 1
ATOM 853 O O . VAL A 1 107 ? -3.645 21.609 13.406 1 86.62 107 VAL A O 1
ATOM 856 N N . LEU A 1 108 ? -2.176 23.219 13.594 1 83.56 108 LEU A N 1
ATOM 857 C CA . LEU A 1 108 ? -1.619 23 12.266 1 83.56 108 LEU A CA 1
ATOM 858 C C . LEU A 1 108 ? -0.881 21.672 12.195 1 83.56 108 LEU A C 1
ATOM 860 O O . LEU A 1 108 ? -0.97 20.953 11.195 1 83.56 108 LEU A O 1
ATOM 864 N N . GLY A 1 109 ? -0.121 21.375 13.32 1 87.25 109 GLY A N 1
ATOM 865 C CA . GLY A 1 109 ? 0.541 20.094 13.383 1 87.25 109 GLY A CA 1
ATOM 866 C C . GLY A 1 109 ? -0.425 18.922 13.305 1 87.25 109 GLY A C 1
ATOM 867 O O . GLY A 1 109 ? -0.16 17.938 12.617 1 87.25 109 GLY A O 1
ATOM 868 N N . GLN A 1 110 ? -1.482 19.062 13.992 1 89.19 110 GLN A N 1
ATOM 869 C CA . GLN A 1 110 ? -2.525 18.047 13.945 1 89.19 110 GLN A CA 1
ATOM 870 C C . GLN A 1 110 ? -3.121 17.922 12.547 1 89.19 110 GLN A C 1
ATOM 872 O O . GLN A 1 110 ? -3.365 16.828 12.055 1 89.19 110 GLN A O 1
ATOM 877 N N . PHE A 1 111 ? -3.377 19.047 11.914 1 88.81 111 PHE A N 1
ATOM 878 C CA . PHE A 1 111 ? -3.91 19.062 10.555 1 88.81 111 PHE A CA 1
ATOM 879 C C . PHE A 1 111 ? -2.975 18.328 9.594 1 88.81 111 PHE A C 1
ATOM 881 O O . PHE A 1 111 ? -3.418 17.516 8.797 1 88.81 111 PHE A O 1
ATOM 888 N N . VAL A 1 112 ? -1.735 18.656 9.68 1 87.06 112 VAL A N 1
ATOM 889 C CA . VAL A 1 112 ? -0.757 18.047 8.789 1 87.06 112 VAL A CA 1
ATOM 890 C C . VAL A 1 112 ? -0.733 16.531 9 1 87.06 112 VAL A C 1
ATOM 892 O O . VAL A 1 112 ? -0.679 15.758 8.039 1 87.06 112 VAL A O 1
ATOM 895 N N . THR A 1 113 ? -0.778 16.078 10.258 1 89.19 113 THR A N 1
ATOM 896 C CA . THR A 1 113 ? -0.801 14.656 10.57 1 89.19 113 THR A CA 1
ATOM 897 C C . THR A 1 113 ? -2.01 13.984 9.922 1 89.19 113 THR A C 1
ATOM 899 O O . THR A 1 113 ? -1.875 12.953 9.266 1 89.19 113 THR A O 1
ATOM 902 N N . ARG A 1 114 ? -3.188 14.539 10.086 1 89.44 114 ARG A N 1
ATOM 903 C CA . ARG A 1 114 ? -4.387 13.969 9.477 1 89.44 114 ARG A CA 1
ATOM 904 C C . ARG A 1 114 ? -4.277 13.945 7.957 1 89.44 114 ARG A C 1
ATOM 906 O O . ARG A 1 114 ? -4.699 12.984 7.312 1 89.44 114 ARG A O 1
ATOM 913 N N . PHE A 1 115 ? -3.775 14.969 7.465 1 88.19 115 PHE A N 1
ATOM 914 C CA . PHE A 1 115 ? -3.588 15.039 6.02 1 88.19 115 PHE A CA 1
ATOM 915 C C . PHE A 1 115 ? -2.658 13.93 5.539 1 88.19 115 PHE A C 1
ATOM 917 O O . PHE A 1 115 ? -2.934 13.281 4.531 1 88.19 115 PHE A O 1
ATOM 924 N N . MET A 1 116 ? -1.548 13.766 6.195 1 89.06 116 MET A N 1
ATOM 925 C CA . MET A 1 116 ? -0.595 12.734 5.801 1 89.06 116 MET A CA 1
ATOM 926 C C . MET A 1 116 ? -1.239 11.352 5.852 1 89.06 116 MET A C 1
ATOM 928 O O . MET A 1 116 ? -0.988 10.508 4.984 1 89.06 116 MET A O 1
ATOM 932 N N . LEU A 1 117 ? -2.027 11.133 6.836 1 89.75 117 LEU A N 1
ATOM 933 C CA . LEU A 1 117 ? -2.725 9.859 6.961 1 89.75 117 LEU A CA 1
ATOM 934 C C . LEU A 1 117 ? -3.695 9.656 5.801 1 89.75 117 LEU A C 1
ATOM 936 O O . LEU A 1 117 ? -3.727 8.586 5.191 1 89.75 117 LEU A O 1
ATOM 940 N N . ARG A 1 118 ? -4.426 10.664 5.477 1 87.56 118 ARG A N 1
ATOM 941 C CA . ARG A 1 118 ? -5.363 10.594 4.359 1 87.56 118 ARG A CA 1
ATOM 942 C C . ARG A 1 118 ? -4.633 10.375 3.041 1 87.56 118 ARG A C 1
ATOM 944 O O . ARG A 1 118 ? -5.078 9.594 2.197 1 87.56 118 ARG A O 1
ATOM 951 N N . GLU A 1 119 ? -3.604 11.109 2.904 1 84.06 119 GLU A N 1
ATOM 952 C CA . GLU A 1 119 ? -2.812 10.977 1.685 1 84.06 119 GLU A CA 1
ATOM 953 C C . GLU A 1 119 ? -2.227 9.57 1.559 1 84.06 119 GLU A C 1
ATOM 955 O O . GLU A 1 119 ? -2.234 8.984 0.475 1 84.06 119 GLU A O 1
ATOM 960 N N . THR A 1 120 ? -1.689 9.102 2.609 1 88.69 120 THR A N 1
ATOM 961 C CA . THR A 1 120 ? -1.171 7.738 2.604 1 88.69 120 THR A CA 1
ATOM 962 C C . THR A 1 120 ? -2.264 6.746 2.215 1 88.69 120 THR A C 1
ATOM 964 O O . THR A 1 120 ? -2.051 5.883 1.361 1 88.69 120 THR A O 1
ATOM 967 N N . SER A 1 121 ? -3.395 6.895 2.834 1 89 121 SER A N 1
ATOM 968 C CA . SER A 1 121 ? -4.516 6.012 2.533 1 89 121 SER A CA 1
ATOM 969 C C . SER A 1 121 ? -4.914 6.102 1.063 1 89 121 SER A C 1
ATOM 971 O O . SER A 1 121 ? -5.156 5.082 0.416 1 89 121 SER A O 1
ATOM 973 N N . SER A 1 122 ? -4.965 7.27 0.583 1 85.81 122 SER A N 1
ATOM 974 C CA . SER A 1 122 ? -5.344 7.477 -0.811 1 85.81 122 SER A CA 1
ATOM 975 C C . SER A 1 122 ? -4.34 6.824 -1.757 1 85.81 122 SER A C 1
ATOM 977 O O . SER A 1 122 ? -4.723 6.227 -2.764 1 85.81 122 SER A O 1
ATOM 979 N N . GLN A 1 123 ? -3.066 6.938 -1.418 1 86.06 123 GLN A N 1
ATOM 980 C CA . GLN A 1 123 ? -2.031 6.316 -2.238 1 86.06 123 GLN A CA 1
ATOM 981 C C . GLN A 1 123 ? -2.145 4.797 -2.211 1 86.06 123 GLN A C 1
ATOM 983 O O . GLN A 1 123 ? -1.989 4.137 -3.242 1 86.06 123 GLN A O 1
ATOM 988 N N . LEU A 1 124 ? -2.414 4.258 -1.119 1 89.12 124 LEU A N 1
ATOM 989 C CA . LEU A 1 124 ? -2.607 2.816 -1.006 1 89.12 124 LEU A CA 1
ATOM 990 C C . LEU A 1 124 ? -3.795 2.359 -1.848 1 89.12 124 LEU A C 1
ATOM 992 O O . LEU A 1 124 ? -3.727 1.326 -2.518 1 89.12 124 LEU A O 1
ATOM 996 N N . LEU A 1 125 ? -4.863 3.115 -1.781 1 87.94 125 LEU A N 1
ATOM 997 C CA . LEU A 1 125 ? -6.047 2.783 -2.566 1 87.94 125 LEU A CA 1
ATOM 998 C C . LEU A 1 125 ? -5.734 2.809 -4.059 1 87.94 125 LEU A C 1
ATOM 1000 O O . LEU A 1 125 ? -6.238 1.976 -4.816 1 87.94 125 LEU A O 1
ATOM 1004 N N . SER A 1 126 ? -4.934 3.771 -4.422 1 83.38 126 SER A N 1
ATOM 1005 C CA . SER A 1 126 ? -4.535 3.84 -5.824 1 83.38 126 SER A CA 1
ATOM 1006 C C . SER A 1 126 ? -3.74 2.604 -6.234 1 83.38 126 SER A C 1
ATOM 1008 O O . SER A 1 126 ? -3.988 2.025 -7.297 1 83.38 126 SER A O 1
ATOM 1010 N N . LEU A 1 127 ? -2.812 2.193 -5.418 1 86.06 127 LEU A N 1
ATOM 1011 C CA . LEU A 1 127 ? -2.051 0.979 -5.684 1 86.06 127 LEU A CA 1
ATOM 1012 C C . LEU A 1 127 ? -2.973 -0.234 -5.766 1 86.06 127 LEU A C 1
ATOM 1014 O O . LEU A 1 127 ? -2.82 -1.072 -6.66 1 86.06 127 LEU A O 1
ATOM 1018 N N . GLN A 1 128 ? -3.914 -0.353 -4.883 1 88.44 128 GLN A N 1
ATOM 1019 C CA . GLN A 1 128 ? -4.883 -1.445 -4.863 1 88.44 128 GLN A CA 1
ATOM 1020 C C . GLN A 1 128 ? -5.68 -1.495 -6.16 1 88.44 128 GLN A C 1
ATOM 1022 O O . GLN A 1 128 ? -5.914 -2.574 -6.711 1 88.44 128 GLN A O 1
ATOM 1027 N N . ARG A 1 129 ? -6.129 -0.353 -6.605 1 84.69 129 ARG A N 1
ATOM 1028 C CA . ARG A 1 129 ? -6.902 -0.288 -7.844 1 84.69 129 ARG A CA 1
ATOM 1029 C C . ARG A 1 129 ? -6.078 -0.768 -9.031 1 84.69 129 ARG A C 1
ATOM 1031 O O . ARG A 1 129 ? -6.57 -1.527 -9.867 1 84.69 129 ARG A O 1
ATOM 1038 N N . SER A 1 130 ? -4.871 -0.285 -9.039 1 80.88 130 SER A N 1
ATOM 1039 C CA . SER A 1 130 ? -3.98 -0.714 -10.109 1 80.88 130 SER A CA 1
ATOM 1040 C C . SER A 1 130 ? -3.793 -2.227 -10.102 1 80.88 130 SER A C 1
ATOM 1042 O O . SER A 1 130 ? -3.852 -2.871 -11.148 1 80.88 130 SER A O 1
ATOM 1044 N N . LEU A 1 131 ? -3.586 -2.826 -9.008 1 87.12 131 LEU A N 1
ATOM 1045 C CA . LEU A 1 131 ? -3.391 -4.266 -8.867 1 87.12 131 LEU A CA 1
ATOM 1046 C C . LEU A 1 131 ? -4.656 -5.023 -9.258 1 87.12 131 LEU A C 1
ATOM 1048 O O . LEU A 1 131 ? -4.582 -6.059 -9.922 1 87.12 131 LEU A O 1
ATOM 1052 N N . GLN A 1 132 ? -5.754 -4.555 -8.82 1 84.56 132 GLN A N 1
ATOM 1053 C CA . GLN A 1 132 ? -7.027 -5.188 -9.148 1 84.56 132 GLN A CA 1
ATOM 1054 C C . GLN A 1 132 ? -7.246 -5.234 -10.656 1 84.56 132 GLN A C 1
ATOM 1056 O O . GLN A 1 132 ? -7.723 -6.242 -11.188 1 84.56 132 GLN A O 1
ATOM 1061 N N . CYS A 1 133 ? -6.934 -4.145 -11.305 1 82.88 133 CYS A N 1
ATOM 1062 C CA . CYS A 1 133 ? -7.039 -4.113 -12.758 1 82.88 133 CYS A CA 1
ATOM 1063 C C . CYS A 1 133 ? -6.148 -5.176 -13.391 1 82.88 133 CYS A C 1
ATOM 1065 O O . CYS A 1 133 ? -6.574 -5.891 -14.297 1 82.88 133 CYS A O 1
ATOM 1067 N N . ALA A 1 134 ? -4.965 -5.293 -12.93 1 83.44 134 ALA A N 1
ATOM 1068 C CA . ALA A 1 134 ? -4.031 -6.289 -13.453 1 83.44 134 ALA A CA 1
ATOM 1069 C C . ALA A 1 134 ? -4.543 -7.707 -13.203 1 83.44 134 ALA A C 1
ATOM 1071 O O . ALA A 1 134 ? -4.484 -8.562 -14.086 1 83.44 134 ALA A O 1
ATOM 1072 N N . MET A 1 135 ? -5 -7.965 -12.008 1 85.88 135 MET A N 1
ATOM 1073 C CA . MET A 1 135 ? -5.512 -9.281 -11.641 1 85.88 135 MET A CA 1
ATOM 1074 C C . MET A 1 135 ? -6.723 -9.656 -12.484 1 85.88 135 MET A C 1
ATOM 1076 O O . MET A 1 135 ? -6.859 -10.797 -12.914 1 85.88 135 MET A O 1
ATOM 1080 N N . GLU A 1 136 ? -7.543 -8.758 -12.766 1 82.62 136 GLU A N 1
ATOM 1081 C CA . GLU A 1 136 ? -8.703 -8.992 -13.617 1 82.62 136 GLU A CA 1
ATOM 1082 C C . GLU A 1 136 ? -8.289 -9.336 -15.047 1 82.62 136 GLU A C 1
ATOM 1084 O O . GLU A 1 136 ? -8.883 -10.203 -15.68 1 82.62 136 GLU A O 1
ATOM 1089 N N . ALA A 1 137 ? -7.371 -8.656 -15.516 1 82.81 137 ALA A N 1
ATOM 1090 C CA . ALA A 1 137 ? -6.867 -8.938 -16.859 1 82.81 137 ALA A CA 1
ATOM 1091 C C . ALA A 1 137 ? -6.297 -10.344 -16.953 1 82.81 137 ALA A C 1
ATOM 1093 O O . ALA A 1 137 ? -6.496 -11.039 -17.953 1 82.81 137 ALA A O 1
ATOM 1094 N N . LEU A 1 138 ? -5.594 -10.812 -15.969 1 85.38 138 LEU A N 1
ATOM 1095 C CA . LEU A 1 138 ? -5.023 -12.156 -15.961 1 85.38 138 LEU A CA 1
ATOM 1096 C C . LEU A 1 138 ? -6.117 -13.219 -15.875 1 85.38 138 LEU A C 1
ATOM 1098 O O . LEU A 1 138 ? -6.004 -14.281 -16.484 1 85.38 138 LEU A O 1
ATOM 1102 N N . ASP A 1 139 ? -7.098 -12.969 -15.062 1 80.38 139 ASP A N 1
ATOM 1103 C CA . ASP A 1 139 ? -8.211 -13.906 -14.922 1 80.38 139 ASP A CA 1
ATOM 1104 C C . ASP A 1 139 ? -8.945 -14.086 -16.25 1 80.38 139 ASP A C 1
ATOM 1106 O O . ASP A 1 139 ? -9.383 -15.195 -16.578 1 80.38 139 ASP A O 1
ATOM 1110 N N . GLU A 1 140 ? -9.148 -13.062 -16.922 1 76.81 140 GLU A N 1
ATOM 1111 C CA . GLU A 1 140 ? -9.812 -13.133 -18.219 1 76.81 140 GLU A CA 1
ATOM 1112 C C . GLU A 1 140 ? -9 -13.969 -19.203 1 76.81 140 GLU A C 1
ATOM 1114 O O . GLU A 1 140 ? -9.562 -14.703 -20.031 1 76.81 140 GLU A O 1
ATOM 1119 N N . GLU A 1 141 ? -7.738 -13.875 -19.141 1 74.94 141 GLU A N 1
ATOM 1120 C CA . GLU A 1 141 ? -6.867 -14.664 -20 1 74.94 141 GLU A CA 1
ATOM 1121 C C . GLU A 1 141 ? -6.898 -16.141 -19.625 1 74.94 141 GLU A C 1
ATOM 1123 O O . GLU A 1 141 ? -6.664 -17 -20.453 1 74.94 141 GLU A O 1
ATOM 1128 N N . SER A 1 142 ? -6.988 -16.375 -18.406 1 68 142 SER A N 1
ATOM 1129 C CA . SER A 1 142 ? -6.938 -17.75 -17.938 1 68 142 SER A CA 1
ATOM 1130 C C . SER A 1 142 ? -8.289 -18.438 -18.094 1 68 142 SER A C 1
ATOM 1132 O O . SER A 1 142 ? -8.383 -19.656 -17.984 1 68 142 SER A O 1
ATOM 1134 N N . SER A 1 143 ? -9.297 -17.547 -18.125 1 62.94 143 SER A N 1
ATOM 1135 C CA . SER A 1 143 ? -10.594 -18.141 -18.406 1 62.94 143 SER A CA 1
ATOM 1136 C C . SER A 1 143 ? -10.711 -18.547 -19.875 1 62.94 143 SER A C 1
ATOM 1138 O O . SER A 1 143 ? -10.109 -17.922 -20.75 1 62.94 143 SER A O 1
ATOM 1140 N N . PRO A 1 144 ? -10.609 -19.76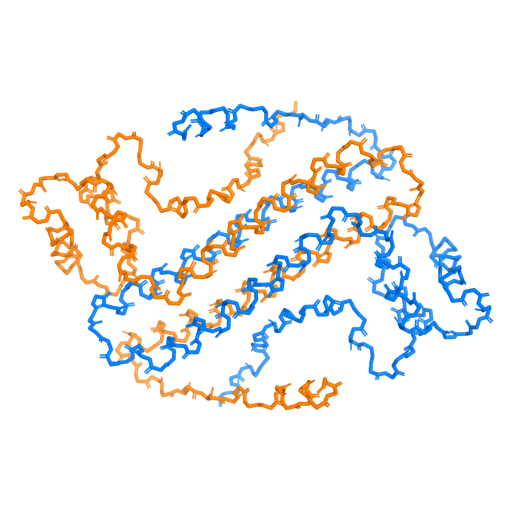6 -20.188 1 56.19 144 PRO A N 1
ATOM 1141 C CA . PRO A 1 144 ? -10.734 -20.219 -21.578 1 56.19 144 PRO A CA 1
ATOM 1142 C C . PRO A 1 144 ? -11.586 -19.281 -22.422 1 56.19 144 PRO A C 1
ATOM 1144 O O . PRO A 1 144 ? -11.805 -19.547 -23.609 1 56.19 144 PRO A O 1
ATOM 1147 N N . SER A 1 145 ? -12.203 -18.328 -21.953 1 47.62 145 SER A N 1
ATOM 1148 C CA . SER A 1 145 ? -12.945 -17.562 -22.953 1 47.62 145 SER A CA 1
ATOM 1149 C C . SER A 1 145 ? -12.109 -16.438 -23.516 1 47.62 145 SER A C 1
ATOM 1151 O O . SER A 1 145 ? -11.414 -15.734 -22.781 1 47.62 145 SER A O 1
ATOM 1153 N N . PRO A 1 146 ? -11.773 -16.25 -24.859 1 42.31 146 PRO A N 1
ATOM 1154 C CA . PRO A 1 146 ? -10.852 -15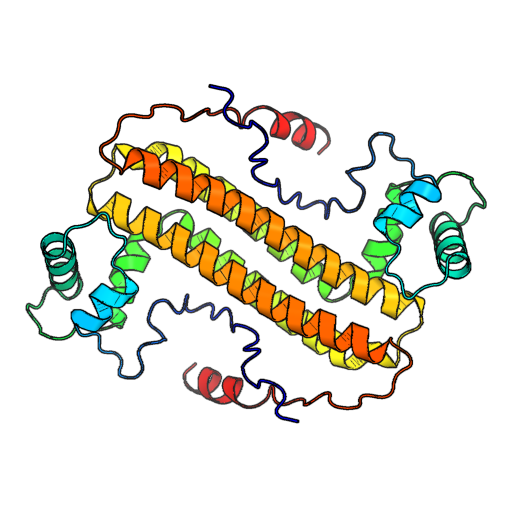.547 -25.75 1 42.31 146 PRO A CA 1
ATOM 1155 C C . PRO A 1 146 ? -10.766 -14.047 -25.453 1 42.31 146 PRO A C 1
ATOM 1157 O O . PRO A 1 146 ? -10.148 -13.297 -26.203 1 42.31 146 PRO A O 1
ATOM 1160 N N . SER A 1 147 ? -11.016 -13.344 -24.453 1 37.41 147 SER A N 1
ATOM 1161 C CA . SER A 1 147 ? -11.047 -11.938 -24.844 1 37.41 147 SER A CA 1
ATOM 1162 C C . SER A 1 147 ? -9.648 -11.336 -24.844 1 37.41 147 SER A C 1
ATOM 1164 O O . SER A 1 147 ? -8.914 -11.461 -23.844 1 37.41 147 SER A O 1
ATOM 1166 N N . PRO A 1 148 ? -8.859 -10.977 -26.078 1 33.72 148 PRO A N 1
ATOM 1167 C CA . PRO A 1 148 ? -7.52 -10.523 -26.438 1 33.72 148 PRO A CA 1
ATOM 1168 C C . PRO A 1 148 ? -7.105 -9.25 -25.688 1 33.72 148 PRO A C 1
ATOM 1170 O O . PRO A 1 148 ? -6.031 -8.703 -25.953 1 33.72 148 PRO A O 1
ATOM 1173 N N . LEU A 1 149 ? -7.707 -8.383 -25.047 1 30.84 149 LEU A N 1
ATOM 1174 C CA . 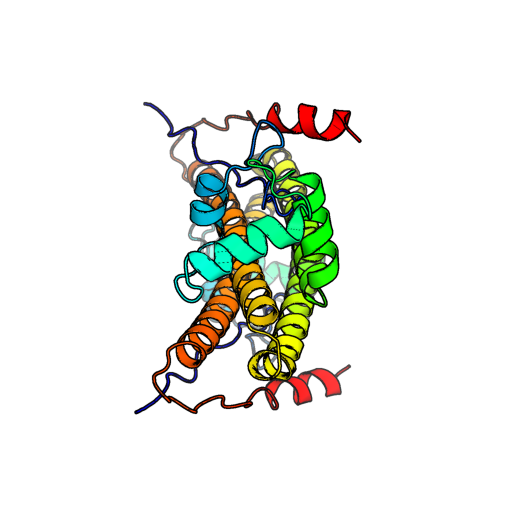LEU A 1 149 ? -7.418 -6.957 -25.156 1 30.84 149 LEU A CA 1
ATOM 1175 C C . LEU A 1 149 ? -6.262 -6.559 -24.25 1 30.84 149 LEU A C 1
ATOM 1177 O O . LEU A 1 149 ? -6.422 -6.508 -23.031 1 30.84 149 LEU A O 1
ATOM 1181 N N . PHE A 1 150 ? -4.922 -7.062 -24.453 1 29.66 150 PHE A N 1
ATOM 1182 C CA . PHE A 1 150 ? -3.975 -6.508 -23.5 1 29.66 150 PHE A CA 1
ATOM 1183 C C . PHE A 1 150 ? -3.572 -5.09 -23.891 1 29.66 150 PHE A C 1
ATOM 1185 O O . PHE A 1 150 ? -2.875 -4.895 -24.891 1 29.66 150 PHE A O 1
ATOM 1192 N N . PRO A 1 151 ? -4.27 -4.02 -23.875 1 29.77 151 PRO A N 1
ATOM 1193 C CA . PRO A 1 151 ? -3.715 -2.756 -24.375 1 29.77 151 PRO A CA 1
ATOM 1194 C C . PRO A 1 151 ? -2.527 -2.268 -23.547 1 29.77 151 PRO A C 1
ATOM 1196 O O . PRO A 1 151 ? -2.576 -2.293 -22.312 1 29.77 151 PRO A O 1
ATOM 1199 N N . LEU A 1 152 ? -1.257 -2.373 -24.109 1 28.73 152 LEU A N 1
ATOM 1200 C CA . LEU A 1 152 ? 0.053 -1.91 -23.656 1 28.73 152 LEU A CA 1
ATOM 1201 C C . LEU A 1 152 ? 0.055 -0.398 -23.453 1 28.73 152 LEU A C 1
ATOM 1203 O O . LEU A 1 152 ? 1.118 0.214 -23.328 1 28.73 152 LEU A O 1
ATOM 1207 N N . GLY A 1 153 ? -0.9 0.257 -23.391 1 27.38 153 GLY A N 1
ATOM 1208 C CA . GLY A 1 153 ? -0.767 1.699 -23.516 1 27.38 153 GLY A CA 1
ATOM 1209 C C . GLY A 1 153 ? 0.025 2.326 -22.391 1 27.38 153 GLY A C 1
ATOM 1210 O O . GLY A 1 153 ? -0.521 3.094 -21.594 1 27.38 153 GLY A O 1
ATOM 1211 N N . ALA A 1 154 ? 0.93 1.604 -21.781 1 29.61 154 ALA A N 1
ATOM 1212 C CA . ALA A 1 154 ? 1.523 2.289 -20.625 1 29.61 154 ALA A CA 1
ATOM 1213 C C . ALA A 1 154 ? 2.541 3.334 -21.078 1 29.61 154 ALA A C 1
ATOM 1215 O O . ALA A 1 154 ? 3.328 3.832 -20.281 1 29.61 154 ALA A O 1
ATOM 1216 N N . THR A 1 155 ? 2.848 3.662 -22.438 1 25.98 155 THR A N 1
ATOM 1217 C CA . THR A 1 155 ? 4.004 4.465 -22.828 1 25.98 155 THR A CA 1
ATOM 1218 C C . THR A 1 155 ? 3.93 5.855 -22.203 1 25.98 155 THR A C 1
ATOM 1220 O O . THR A 1 155 ? 4.957 6.434 -21.844 1 25.98 155 THR A O 1
ATOM 1223 N N . LEU A 1 156 ? 2.902 6.492 -22.297 1 26.34 156 LEU A N 1
ATOM 1224 C CA . LEU A 1 156 ? 2.955 7.941 -22.438 1 26.34 156 LEU A CA 1
ATOM 1225 C C . LEU A 1 156 ? 3.424 8.602 -21.141 1 26.34 156 LEU A C 1
ATOM 1227 O O . LEU A 1 156 ? 4.07 9.648 -21.172 1 26.34 156 LEU A O 1
ATOM 1231 N N . VAL A 1 157 ? 2.791 8.102 -20.094 1 28.67 157 VAL A N 1
ATOM 1232 C CA . VAL A 1 157 ? 2.863 9.156 -19.094 1 28.67 157 VAL A CA 1
ATOM 1233 C C . VAL A 1 157 ? 4.254 9.18 -18.469 1 28.67 157 VAL A C 1
ATOM 1235 O O . VAL A 1 157 ? 4.547 10.031 -17.609 1 28.67 157 VAL A O 1
ATOM 1238 N N . LEU A 1 158 ? 5.109 8.242 -18.766 1 29.02 158 LEU A N 1
ATOM 1239 C CA . LEU A 1 158 ? 6.473 8.227 -18.25 1 29.02 158 LEU A CA 1
ATOM 1240 C C . LEU A 1 158 ? 7.297 9.359 -18.859 1 29.02 158 LEU A C 1
ATOM 1242 O O . LEU A 1 158 ? 8.367 9.695 -18.344 1 29.02 158 LEU A O 1
ATOM 1246 N N . SER A 1 159 ? 7.172 9.609 -20.047 1 26.19 159 SER A N 1
ATOM 1247 C CA . SER A 1 159 ? 8.109 10.516 -20.703 1 26.19 159 SER A CA 1
ATOM 1248 C C . SER A 1 159 ? 8.219 11.844 -19.953 1 26.19 159 SER A C 1
ATOM 1250 O O . SER A 1 159 ? 9.305 12.398 -19.812 1 26.19 159 SER A O 1
ATOM 1252 N N . LYS A 1 160 ? 7.16 12.312 -19.703 1 30.58 160 LYS A N 1
ATOM 1253 C CA . LYS A 1 160 ? 7.359 13.703 -19.312 1 30.58 160 LYS A CA 1
ATOM 1254 C C . LYS A 1 160 ? 7.961 13.797 -17.906 1 30.58 160 LYS A C 1
ATOM 1256 O O . LYS A 1 160 ? 8.383 14.875 -17.484 1 30.58 160 LYS A O 1
ATOM 1261 N N . ILE A 1 161 ? 7.809 12.734 -17.094 1 28.12 161 ILE A N 1
ATOM 1262 C CA . ILE A 1 161 ? 8.391 12.852 -15.766 1 28.12 161 ILE A CA 1
ATOM 1263 C C . ILE A 1 161 ? 9.914 12.828 -15.867 1 28.12 161 ILE A C 1
ATOM 1265 O O . ILE A 1 161 ? 10.602 13.594 -15.18 1 28.12 161 ILE A O 1
ATOM 1269 N N . MET A 1 162 ? 10.469 12.055 -16.75 1 24.48 162 MET A N 1
ATOM 1270 C CA . MET A 1 162 ? 11.922 11.898 -16.844 1 24.48 162 MET A CA 1
ATOM 1271 C C . MET A 1 162 ? 12.57 13.195 -17.328 1 24.48 162 MET A C 1
ATOM 1273 O O . MET A 1 162 ? 13.766 13.398 -17.141 1 24.48 162 MET A O 1
ATOM 1277 N N . GLU A 1 163 ? 11.922 13.828 -18.125 1 26.64 163 GLU A N 1
ATOM 1278 C CA . GLU A 1 163 ? 12.727 14.898 -18.703 1 26.64 163 GLU A CA 1
ATOM 1279 C C . GLU A 1 163 ? 13.133 15.922 -17.656 1 26.64 163 GLU A C 1
ATOM 1281 O O . GLU A 1 163 ? 14.148 16.609 -17.797 1 26.64 163 GLU A O 1
ATOM 1286 N N . ARG A 1 164 ? 12.258 16.141 -16.688 1 28.84 164 ARG A N 1
ATOM 1287 C CA . ARG A 1 164 ? 12.734 17.297 -15.953 1 28.84 164 ARG A CA 1
ATOM 1288 C C . ARG A 1 164 ? 13.648 16.875 -14.805 1 28.84 164 ARG A C 1
ATOM 1290 O O . ARG A 1 164 ? 14.086 17.719 -14.016 1 28.84 164 ARG A O 1
ATOM 1297 N N . LEU A 1 165 ? 13.906 15.523 -14.547 1 23.52 165 LEU A N 1
ATOM 1298 C CA . LEU A 1 165 ? 15.156 15.305 -13.836 1 23.52 165 LEU A CA 1
ATOM 1299 C C . LEU A 1 165 ? 16.344 15.422 -14.773 1 23.52 165 LEU A C 1
ATOM 1301 O O . LEU A 1 165 ? 16.328 14.898 -15.891 1 23.52 165 LEU A O 1
ATOM 1305 N N . MET B 1 1 ? -17.234 -1.951 -28.219 1 19.47 1 MET B N 1
ATOM 1306 C CA . MET B 1 1 ? -17.406 -2.273 -26.797 1 19.47 1 MET B CA 1
ATOM 1307 C C . MET B 1 1 ? -16.297 -1.644 -25.953 1 19.47 1 MET B C 1
ATOM 1309 O O . MET B 1 1 ? -15.117 -1.874 -26.203 1 19.47 1 MET B O 1
ATOM 1313 N N . THR B 1 2 ? -16.484 -0.441 -25.438 1 20.59 2 THR B N 1
ATOM 1314 C CA . THR B 1 2 ? -15.781 0.763 -25 1 20.59 2 THR B CA 1
ATOM 1315 C C . THR B 1 2 ? -15.078 0.526 -23.656 1 20.59 2 THR B C 1
ATOM 1317 O O . THR B 1 2 ? -15.727 0.317 -22.641 1 20.59 2 THR B O 1
ATOM 1320 N N . GLY B 1 3 ? -14.109 -0.468 -23.641 1 24.73 3 GLY B N 1
ATOM 1321 C CA . GLY B 1 3 ? -13.289 -0.767 -22.469 1 24.73 3 GLY B CA 1
ATOM 1322 C C . GLY B 1 3 ? -12.898 0.469 -21.688 1 24.73 3 GLY B C 1
ATOM 1323 O O . GLY B 1 3 ? -12.578 1.507 -22.266 1 24.73 3 GLY B O 1
ATOM 1324 N N . ASP B 1 4 ? -13.609 0.694 -20.562 1 27.69 4 ASP B N 1
ATOM 1325 C CA . ASP B 1 4 ? -13.414 1.933 -19.812 1 27.69 4 ASP B CA 1
ATOM 1326 C C . ASP B 1 4 ? -11.93 2.221 -19.609 1 27.69 4 ASP B C 1
ATOM 1328 O O . ASP B 1 4 ? -11.188 1.374 -19.109 1 27.69 4 ASP B O 1
ATOM 1332 N N . PRO B 1 5 ? -11.211 2.945 -20.406 1 28.73 5 PRO B N 1
ATOM 1333 C CA . PRO B 1 5 ? -9.836 3.445 -20.406 1 28.73 5 PRO B CA 1
ATOM 1334 C C . PRO B 1 5 ? -9.344 3.816 -19.016 1 28.73 5 PRO B C 1
ATOM 1336 O O . PRO B 1 5 ? -8.141 4.047 -18.812 1 28.73 5 PRO B O 1
ATOM 1339 N N . ASN B 1 6 ? -10.234 4.109 -18.219 1 28.81 6 ASN B N 1
ATOM 1340 C CA . ASN B 1 6 ? -9.836 4.777 -16.984 1 28.81 6 ASN B CA 1
ATOM 1341 C C . ASN B 1 6 ? -9.172 3.809 -16.016 1 28.81 6 ASN B C 1
ATOM 1343 O O . ASN B 1 6 ? -9.094 4.082 -14.812 1 28.81 6 ASN B O 1
ATOM 1347 N N . CYS B 1 7 ? -9.094 2.543 -16.188 1 27.23 7 CYS B N 1
ATOM 1348 C CA . CYS B 1 7 ? -8.312 1.803 -15.203 1 27.23 7 CYS B CA 1
ATOM 1349 C C . CYS B 1 7 ? -6.914 2.389 -15.062 1 27.23 7 CYS B C 1
ATOM 1351 O O . CYS B 1 7 ? -6.062 2.188 -15.93 1 27.23 7 CYS B O 1
ATOM 1353 N N . VAL B 1 8 ? -6.734 3.596 -14.773 1 28.94 8 VAL B N 1
ATOM 1354 C CA . VAL B 1 8 ? -5.578 4.387 -14.375 1 28.94 8 VAL B CA 1
ATOM 1355 C C . VAL B 1 8 ? -4.688 3.561 -13.445 1 28.94 8 VAL B C 1
ATOM 1357 O O . VAL B 1 8 ? -5.137 3.084 -12.406 1 28.94 8 VAL B O 1
ATOM 1360 N N . MET B 1 9 ? -4 2.43 -13.906 1 27.81 9 MET B N 1
ATOM 1361 C CA . MET B 1 9 ? -2.898 2.084 -13.016 1 27.81 9 MET B CA 1
ATOM 1362 C C . MET B 1 9 ? -2.436 3.301 -12.227 1 27.81 9 MET B C 1
ATOM 1364 O O . MET B 1 9 ? -2.07 4.324 -12.805 1 27.81 9 MET B O 1
ATOM 1368 N N . CYS B 1 10 ? -3.088 3.551 -11.258 1 29.42 10 CYS B N 1
ATOM 1369 C CA . CYS B 1 10 ? -2.867 4.66 -10.336 1 29.42 10 CYS B CA 1
ATOM 1370 C C . CYS B 1 10 ? -1.377 4.91 -10.125 1 29.42 10 CYS B C 1
ATOM 1372 O O . CYS B 1 10 ? -0.639 3.998 -9.75 1 29.42 10 CYS B O 1
ATOM 1374 N N . GLN B 1 11 ? -0.654 5.449 -11.188 1 29.36 11 GLN B N 1
ATOM 1375 C CA . GLN B 1 11 ? 0.645 6.066 -10.93 1 29.36 11 GLN B CA 1
ATOM 1376 C C . GLN B 1 11 ? 0.75 6.551 -9.492 1 29.36 11 GLN B C 1
ATOM 1378 O O . GLN B 1 11 ? 0.047 7.484 -9.086 1 29.36 11 GLN B O 1
ATOM 1383 N N . ILE B 1 12 ? 0.91 5.66 -8.656 1 31.89 12 ILE B N 1
ATOM 1384 C CA . ILE B 1 12 ? 1.335 6.055 -7.312 1 31.89 12 ILE B CA 1
ATOM 1385 C C . ILE B 1 12 ? 2.543 6.984 -7.41 1 31.89 12 ILE B C 1
ATOM 1387 O O . ILE B 1 12 ? 3.6 6.59 -7.91 1 31.89 12 ILE B O 1
ATOM 1391 N N . ASN B 1 13 ? 2.535 8.125 -8.086 1 32.47 13 ASN B N 1
ATOM 1392 C CA . ASN B 1 13 ? 3.496 9.227 -8.148 1 32.47 13 ASN B CA 1
ATOM 1393 C C . ASN B 1 13 ? 4.242 9.391 -6.832 1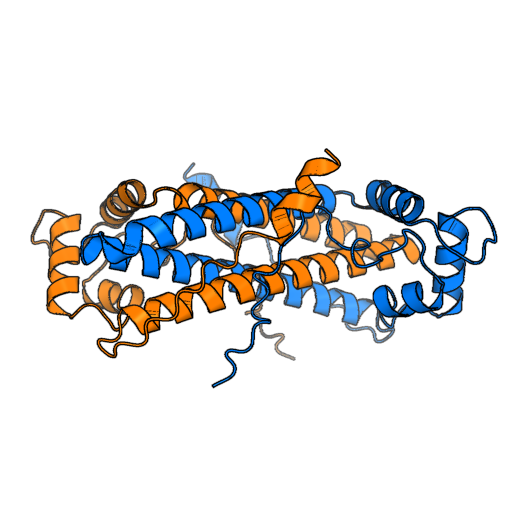 32.47 13 ASN B C 1
ATOM 1395 O O . ASN B 1 13 ? 3.633 9.383 -5.762 1 32.47 13 ASN B O 1
ATOM 1399 N N . TYR B 1 14 ? 5.281 8.812 -6.711 1 32.31 14 TYR B N 1
ATOM 1400 C CA . TYR B 1 14 ? 6.195 9.203 -5.641 1 32.31 14 TYR B CA 1
ATOM 1401 C C . TYR B 1 14 ? 5.906 10.625 -5.172 1 32.31 14 TYR B C 1
ATOM 1403 O O . TYR B 1 14 ? 6.285 11.008 -4.062 1 32.31 14 TYR B O 1
ATOM 1411 N N . ASP B 1 15 ? 6.125 11.547 -6.211 1 39.25 15 ASP B N 1
ATOM 1412 C CA . ASP B 1 15 ? 5.723 12.891 -5.816 1 39.25 15 ASP B CA 1
ATOM 1413 C C . ASP B 1 15 ? 4.371 12.875 -5.109 1 39.25 15 ASP B C 1
ATOM 1415 O O . ASP B 1 15 ? 3.35 12.562 -5.723 1 39.25 15 ASP B O 1
ATOM 1419 N N . ILE B 1 16 ? 4.348 12.234 -3.92 1 43.19 16 ILE B N 1
ATOM 1420 C CA . ILE B 1 16 ? 3.154 12.547 -3.145 1 43.19 16 ILE B CA 1
ATOM 1421 C C . ILE B 1 16 ? 2.334 13.609 -3.871 1 43.19 16 ILE B C 1
ATOM 1423 O O . ILE B 1 16 ? 2.762 14.766 -3.99 1 43.19 16 ILE B O 1
ATOM 1427 N N . ARG B 1 17 ? 2.025 13.32 -5.051 1 42.66 17 ARG B N 1
ATOM 1428 C CA . ARG B 1 17 ? 1.165 14.078 -5.953 1 42.66 17 ARG B CA 1
ATOM 1429 C C . ARG B 1 17 ? 0.259 15.023 -5.172 1 42.66 17 ARG B C 1
ATOM 1431 O O . ARG B 1 17 ? -0.932 14.758 -5.004 1 42.66 17 ARG B O 1
ATOM 1438 N N . PHE B 1 18 ? 0.68 15.016 -3.936 1 43.34 18 PHE B N 1
ATOM 1439 C CA . PHE B 1 18 ? -0.166 16.078 -3.395 1 43.34 18 PHE B CA 1
ATOM 1440 C C . PHE B 1 18 ? -0.635 17.016 -4.5 1 43.34 18 PHE B C 1
ATOM 1442 O O . PHE B 1 18 ? -1.833 17.266 -4.641 1 43.34 18 PHE B O 1
ATOM 1449 N N . PHE B 1 19 ? 0.539 17.891 -5.039 1 47 19 PHE B N 1
ATOM 1450 C CA . PHE B 1 19 ? 0.267 19.125 -5.746 1 47 19 PHE B CA 1
ATOM 1451 C C . PHE B 1 19 ? 0.425 18.953 -7.25 1 47 19 PHE B C 1
ATOM 1453 O O . PHE B 1 19 ? 0.313 19.906 -8.016 1 47 19 PHE B O 1
ATOM 1460 N N . CYS B 1 20 ? 0.916 17.734 -7.547 1 42.47 20 CYS B N 1
ATOM 1461 C CA . CYS B 1 20 ? 1.11 17.672 -8.992 1 42.47 20 CYS B CA 1
ATOM 1462 C C . CYS B 1 20 ? -0.215 17.844 -9.727 1 42.47 20 CYS B C 1
ATOM 1464 O O . CYS B 1 20 ? -0.233 18.156 -10.922 1 42.47 20 CYS B O 1
ATOM 1466 N N . VAL B 1 21 ? -1.188 17.547 -9.031 1 46 21 VAL B N 1
ATOM 1467 C CA . VAL B 1 21 ? -2.416 17.656 -9.812 1 46 21 VAL B CA 1
ATOM 1468 C C . VAL B 1 21 ? -2.604 19.109 -10.25 1 46 21 VAL B C 1
ATOM 1470 O O . VAL B 1 21 ? -3.496 19.406 -11.047 1 46 21 VAL B O 1
ATOM 1473 N N . LEU B 1 22 ? -1.652 19.859 -9.742 1 55 22 LEU B N 1
ATOM 1474 C CA . LEU B 1 22 ? -2.004 21.219 -10.156 1 55 22 LEU B CA 1
ATOM 1475 C C . LEU B 1 22 ? -1.109 21.688 -11.297 1 55 22 LEU B C 1
ATOM 1477 O O . LEU B 1 22 ? 0.111 21.516 -11.25 1 55 22 LEU B O 1
ATOM 1481 N N . ASP B 1 23 ? -1.605 21.734 -12.492 1 57.31 23 ASP B N 1
ATOM 1482 C CA . ASP B 1 23 ? -1.067 21.969 -13.828 1 57.31 23 ASP B CA 1
ATOM 1483 C C . ASP B 1 23 ? -0.168 23.203 -13.852 1 57.31 23 ASP B C 1
ATOM 1485 O O . ASP B 1 23 ? 0.881 23.203 -14.5 1 57.31 23 ASP B O 1
ATOM 1489 N N . ASP B 1 24 ? -0.546 24.328 -13.375 1 66.5 24 ASP B N 1
ATOM 1490 C CA . ASP B 1 24 ? 0.142 25.578 -13.695 1 66.5 24 ASP B CA 1
ATOM 1491 C C . ASP B 1 24 ? 1.085 25.984 -12.562 1 66.5 24 ASP B C 1
ATOM 1493 O O . ASP B 1 24 ? 1.661 27.078 -12.594 1 66.5 24 ASP B O 1
ATOM 1497 N N . GLY B 1 25 ? 1.296 25.172 -11.672 1 72.88 25 GLY B N 1
ATOM 1498 C CA . GLY B 1 25 ? 2.254 25.453 -10.609 1 72.88 25 GLY B CA 1
ATOM 1499 C C . GLY B 1 25 ? 1.719 26.391 -9.547 1 72.88 25 GLY B C 1
ATOM 1500 O O . GLY B 1 25 ? 2.461 26.812 -8.664 1 72.88 25 GLY B O 1
ATOM 1501 N N . LYS B 1 26 ? 0.505 26.891 -9.812 1 79.5 26 LYS B N 1
ATOM 1502 C CA . LYS B 1 26 ? -0.141 27.766 -8.844 1 79.5 26 LYS B CA 1
ATOM 1503 C C . LYS B 1 26 ? -1.438 27.156 -8.32 1 79.5 26 LYS B C 1
ATOM 1505 O O . LYS B 1 26 ? -2.107 26.406 -9.031 1 79.5 26 LYS B O 1
ATOM 1510 N N . LEU B 1 27 ? -1.587 27.562 -7.004 1 81.94 27 LEU B N 1
ATOM 1511 C CA . LEU B 1 27 ? -2.807 27.078 -6.371 1 81.94 27 LEU B CA 1
ATOM 1512 C C . LEU B 1 27 ? -3.623 28.234 -5.797 1 81.94 27 LEU B C 1
ATOM 1514 O O . LEU B 1 27 ? -3.109 29.031 -5.008 1 81.94 27 LEU B O 1
ATOM 1518 N N . SER B 1 28 ? -4.809 28.359 -6.273 1 83 28 SER B N 1
ATOM 1519 C CA . SER B 1 28 ? -5.723 29.312 -5.652 1 83 28 SER B CA 1
ATOM 1520 C C . SER B 1 28 ? -6.195 28.812 -4.289 1 83 28 SER B C 1
ATOM 1522 O O . SER B 1 28 ? -6.027 27.641 -3.961 1 83 28 SER B O 1
ATOM 1524 N N . PHE B 1 29 ? -6.809 29.656 -3.576 1 87.38 29 PHE B N 1
ATOM 1525 C CA . PHE B 1 29 ? -7.305 29.219 -2.277 1 87.38 29 PHE B CA 1
ATOM 1526 C C . PHE B 1 29 ? -8.438 28.219 -2.443 1 87.38 29 PHE B C 1
ATOM 1528 O O . PHE B 1 29 ? -8.555 27.281 -1.657 1 87.38 29 PHE B O 1
ATOM 1535 N N . ASP B 1 30 ? -9.266 28.453 -3.438 1 84 30 ASP B N 1
ATOM 1536 C CA . ASP B 1 30 ? -10.359 27.516 -3.668 1 84 30 ASP B CA 1
ATOM 1537 C C . ASP B 1 30 ? -9.828 26.094 -3.936 1 84 30 ASP B C 1
ATOM 1539 O O . ASP B 1 30 ? -10.367 25.125 -3.414 1 84 30 ASP B O 1
ATOM 1543 N N . GLU B 1 31 ? -8.891 26.047 -4.734 1 80.62 31 GLU B N 1
ATOM 1544 C CA . GLU B 1 31 ? -8.273 24.766 -5.02 1 80.62 31 GLU B CA 1
ATOM 1545 C C . GLU B 1 31 ? -7.633 24.172 -3.766 1 80.62 31 GLU B C 1
ATOM 1547 O O . GLU B 1 31 ? -7.723 22.969 -3.523 1 80.62 31 GLU B O 1
ATOM 1552 N N . PHE B 1 32 ? -7.012 25.062 -3.035 1 85.06 32 PHE B N 1
ATOM 1553 C CA . PHE B 1 32 ? -6.375 24.656 -1.789 1 85.06 32 PHE B CA 1
ATOM 1554 C C . PHE B 1 32 ? -7.402 24.094 -0.815 1 85.06 32 PHE B C 1
ATOM 1556 O O . PHE B 1 32 ? -7.207 23 -0.262 1 85.06 32 PHE B O 1
ATOM 1563 N N . ASN B 1 33 ? -8.438 24.766 -0.677 1 86.75 33 ASN B N 1
ATOM 1564 C CA . ASN B 1 33 ? -9.5 24.359 0.234 1 86.75 33 ASN B CA 1
ATOM 1565 C C . ASN B 1 33 ? -10.141 23.047 -0.205 1 86.75 33 ASN B C 1
ATOM 1567 O O . ASN B 1 33 ? -10.484 22.203 0.631 1 86.75 33 ASN B O 1
ATOM 1571 N N . ALA B 1 34 ? -10.344 22.875 -1.428 1 83.38 34 ALA B N 1
ATOM 1572 C CA . ALA B 1 34 ? -10.961 21.656 -1.953 1 83.38 34 ALA B CA 1
ATOM 1573 C C . ALA B 1 34 ? -10.117 20.422 -1.646 1 83.38 34 ALA B C 1
ATOM 1575 O O . ALA B 1 34 ? -10.648 19.344 -1.407 1 83.38 34 ALA B O 1
ATOM 1576 N N . TYR B 1 35 ? -8.859 20.625 -1.626 1 78.31 35 TYR B N 1
ATOM 1577 C CA . TYR B 1 35 ? -7.965 19.469 -1.482 1 78.31 35 TYR B CA 1
ATOM 1578 C C . TYR B 1 35 ? -7.609 19.234 -0.019 1 78.31 35 TYR B C 1
ATOM 1580 O O . TYR B 1 35 ? -7.531 18.094 0.431 1 78.31 35 TYR B O 1
ATOM 1588 N N . PHE B 1 36 ? -7.496 20.297 0.734 1 85.69 36 PHE B N 1
ATOM 1589 C CA . PHE B 1 36 ? -6.871 20.156 2.043 1 85.69 36 PHE B CA 1
ATOM 1590 C C . PHE B 1 36 ? -7.918 20.203 3.15 1 85.69 36 PHE B C 1
ATOM 1592 O O . PHE B 1 36 ? -7.656 19.781 4.277 1 85.69 36 PHE B O 1
ATOM 1599 N N . ALA B 1 37 ? -9.062 20.766 2.824 1 87.44 37 ALA B N 1
ATOM 1600 C CA . ALA B 1 37 ? -10.07 20.844 3.875 1 87.44 37 ALA B CA 1
ATOM 1601 C C . ALA B 1 37 ? -10.367 19.453 4.453 1 87.44 37 ALA B C 1
ATOM 1603 O O . ALA B 1 37 ? -10.578 18.5 3.707 1 87.44 37 ALA B O 1
ATOM 1604 N N . ASP B 1 38 ? -10.367 19.359 5.746 1 85.25 38 ASP B N 1
ATOM 1605 C CA . ASP B 1 38 ? -10.602 18.062 6.383 1 85.25 38 ASP B CA 1
ATOM 1606 C C . ASP B 1 38 ? -11.836 18.109 7.277 1 85.25 38 ASP B C 1
ATOM 1608 O O . ASP B 1 38 ? -12.102 17.156 8.016 1 85.25 38 ASP B O 1
ATOM 1612 N N . GLY B 1 39 ? -12.531 19.188 7.344 1 84.88 39 GLY B N 1
ATOM 1613 C CA . GLY B 1 39 ? -13.742 19.328 8.133 1 84.88 39 GLY B CA 1
ATOM 1614 C C . GLY B 1 39 ? -13.469 19.688 9.586 1 84.88 39 GLY B C 1
ATOM 1615 O O . GLY B 1 39 ? -14.398 19.906 10.359 1 84.88 39 GLY B O 1
ATOM 1616 N N . ILE B 1 40 ? -12.266 19.766 9.953 1 86.12 40 ILE B N 1
ATOM 1617 C CA . ILE B 1 40 ? -11.891 20.078 11.328 1 86.12 40 ILE B CA 1
ATOM 1618 C C . ILE B 1 40 ? -11.406 21.531 11.406 1 86.12 40 ILE B C 1
ATOM 1620 O O . ILE B 1 40 ? -11.914 22.312 12.219 1 86.12 40 ILE B O 1
ATOM 1624 N N . LEU B 1 41 ? -10.469 21.922 10.523 1 88.06 41 LEU B N 1
ATOM 1625 C CA . LEU B 1 41 ? -10.039 23.312 10.477 1 88.06 41 LEU B CA 1
ATOM 1626 C C . LEU B 1 41 ? -11.125 24.219 9.906 1 88.06 41 LEU B C 1
ATOM 1628 O O . LEU B 1 41 ? -11.805 23.844 8.945 1 88.06 41 LEU B O 1
ATOM 1632 N N . THR B 1 42 ? -11.281 25.328 10.531 1 89.31 42 THR B N 1
ATOM 1633 C CA . THR B 1 42 ? -12.188 26.312 9.938 1 89.31 42 THR B CA 1
ATOM 1634 C C . THR B 1 42 ? -11.602 26.875 8.641 1 89.31 42 THR B C 1
ATOM 1636 O O . THR B 1 42 ? -10.398 26.75 8.391 1 89.31 42 THR B O 1
ATOM 1639 N N . THR B 1 43 ? -12.477 27.438 7.832 1 90.31 43 THR B N 1
ATOM 1640 C CA . THR B 1 43 ? -12.016 28.062 6.59 1 90.31 43 THR B CA 1
ATOM 1641 C C . THR B 1 43 ? -11.008 29.156 6.879 1 90.31 43 THR B C 1
ATOM 1643 O O . THR B 1 43 ? -10.047 29.344 6.121 1 90.31 43 THR B O 1
ATOM 1646 N N . GLU B 1 44 ? -11.172 29.875 7.984 1 90.19 44 GLU B N 1
ATOM 1647 C CA . GLU B 1 44 ? -10.258 30.953 8.367 1 90.19 44 GLU B CA 1
ATOM 1648 C C . GLU B 1 44 ? -8.883 30.391 8.719 1 90.19 44 GLU B C 1
ATOM 1650 O O . GLU B 1 44 ? -7.859 30.969 8.336 1 90.19 44 GLU B O 1
ATOM 1655 N N . GLU B 1 45 ? -8.922 29.328 9.422 1 88.94 45 GLU B N 1
ATOM 1656 C CA . GLU B 1 45 ? -7.664 28.688 9.781 1 88.94 45 GLU B CA 1
ATOM 1657 C C . GLU B 1 45 ? -6.938 28.156 8.547 1 88.94 45 GLU B C 1
ATOM 1659 O O . GLU B 1 45 ? -5.715 28.25 8.453 1 88.94 45 GLU B O 1
ATOM 1664 N N . LEU B 1 46 ? -7.695 27.641 7.617 1 90.69 46 LEU B N 1
ATOM 1665 C CA . LEU B 1 46 ? -7.109 27.156 6.371 1 90.69 46 LEU B CA 1
ATOM 1666 C C . LEU B 1 46 ? -6.543 28.312 5.555 1 90.69 46 LEU B C 1
ATOM 1668 O O . LEU B 1 46 ? -5.504 28.172 4.906 1 90.69 46 LEU B O 1
ATOM 1672 N N . GLN B 1 47 ? -7.27 29.375 5.555 1 89.31 47 GLN B N 1
ATOM 1673 C CA . GLN B 1 47 ? -6.797 30.547 4.844 1 89.31 47 GLN B CA 1
ATOM 1674 C C . GLN B 1 47 ? -5.504 31.078 5.457 1 89.31 47 GLN B C 1
ATOM 1676 O O . GLN B 1 47 ? -4.59 31.484 4.734 1 89.31 47 GLN B O 1
ATOM 1681 N N . GLU B 1 48 ? -5.438 31.094 6.785 1 88 48 GLU B N 1
ATOM 1682 C CA . GLU B 1 48 ? -4.207 31.5 7.457 1 88 48 GLU B CA 1
ATOM 1683 C C . GLU B 1 48 ? -3.037 30.609 7.059 1 88 48 GLU B C 1
ATOM 1685 O O . GLU B 1 48 ? -1.923 31.094 6.844 1 88 48 GLU B O 1
ATOM 1690 N N . LEU B 1 49 ? -3.277 29.359 7.051 1 88.38 49 LEU B N 1
ATOM 1691 C CA . LEU B 1 49 ? -2.242 28.438 6.617 1 88.38 49 LEU B CA 1
ATOM 1692 C C . LEU B 1 49 ? -1.819 28.719 5.18 1 88.38 49 LEU B C 1
ATOM 1694 O O . LEU B 1 49 ? -0.625 28.781 4.879 1 88.38 49 LEU B O 1
ATOM 1698 N N . PHE B 1 50 ? -2.807 28.953 4.32 1 87.81 50 PHE B N 1
ATOM 1699 C CA . PHE B 1 50 ? -2.578 29.281 2.918 1 87.81 50 PHE B CA 1
ATOM 1700 C C . PHE B 1 50 ? -1.651 30.469 2.779 1 87.81 50 PHE B C 1
ATOM 1702 O O . PHE B 1 50 ? -0.708 30.453 1.986 1 87.81 50 PHE B O 1
ATOM 1709 N N . TYR B 1 51 ? -1.881 31.406 3.582 1 88.75 51 TYR B N 1
ATOM 1710 C CA . TYR B 1 51 ? -1.091 32.625 3.506 1 88.75 51 TYR B CA 1
ATOM 1711 C C . TYR B 1 51 ? 0.272 32.438 4.16 1 88.75 51 TYR B C 1
ATOM 1713 O O . TYR B 1 51 ? 1.271 33 3.703 1 88.75 51 TYR B O 1
ATOM 1721 N N . SER B 1 52 ? 0.325 31.672 5.254 1 86.06 52 SER B N 1
ATOM 1722 C CA . SER B 1 52 ? 1.57 31.484 5.992 1 86.06 52 SER B CA 1
ATOM 1723 C C . SER B 1 52 ? 2.59 30.703 5.168 1 86.06 52 SER B C 1
ATOM 1725 O O . SER B 1 52 ? 3.797 30.875 5.34 1 86.06 52 SER B O 1
ATOM 1727 N N . ILE B 1 53 ? 2.148 29.859 4.285 1 84.06 53 ILE B N 1
ATOM 1728 C CA . ILE B 1 53 ? 3.035 29.047 3.463 1 84.06 53 ILE B CA 1
ATOM 1729 C C . ILE B 1 53 ? 3.736 29.922 2.43 1 84.06 53 ILE B C 1
ATOM 1731 O O . ILE B 1 53 ? 4.93 29.75 2.168 1 84.06 53 ILE B O 1
ATOM 1735 N N . ASP B 1 54 ? 3.039 30.766 1.688 1 75.31 54 ASP B N 1
ATOM 1736 C CA . ASP B 1 54 ? 3.646 31.578 0.639 1 75.31 54 ASP B CA 1
ATOM 1737 C C . ASP B 1 54 ? 4.156 32.906 1.195 1 75.31 54 ASP B C 1
ATOM 1739 O O . ASP B 1 54 ? 4.941 33.594 0.543 1 75.31 54 ASP B O 1
ATOM 1743 N N . GLY B 1 55 ? 4.133 33.062 2.543 1 68.25 55 GLY B N 1
ATOM 1744 C CA . GLY B 1 55 ? 4.594 34.281 3.162 1 68.25 55 GLY B CA 1
ATOM 1745 C C . GLY B 1 55 ? 3.977 35.531 2.553 1 68.25 55 GLY B C 1
ATOM 1746 O O . GLY B 1 55 ? 4.152 36.656 3.072 1 68.25 55 GLY B O 1
ATOM 1747 N N . ARG B 1 56 ? 3.717 35.562 1.201 1 61.88 56 ARG B N 1
ATOM 1748 C CA . ARG B 1 56 ? 3.246 36.75 0.538 1 61.88 56 ARG B CA 1
ATOM 1749 C C . ARG B 1 56 ? 1.745 36.688 0.275 1 61.88 56 ARG B C 1
ATOM 1751 O O . ARG B 1 56 ? 1.192 35.594 0.085 1 61.88 56 ARG B O 1
ATOM 1758 N N . GLN B 1 57 ? 1.026 37.594 0.989 1 61.31 57 GLN B N 1
ATOM 1759 C CA . GLN B 1 57 ? -0.406 37.75 0.751 1 61.31 57 GLN B CA 1
ATOM 1760 C C . GLN B 1 57 ? -0.723 37.719 -0.741 1 61.31 57 GLN B C 1
ATOM 1762 O O . GLN B 1 57 ? -1.122 38.719 -1.323 1 61.31 57 GLN B O 1
ATOM 1767 N N . LYS B 1 58 ? -0.1 36.656 -1.319 1 63.66 58 LYS B N 1
ATOM 1768 C CA . LYS B 1 58 ? -0.413 36.562 -2.742 1 63.66 58 LYS B CA 1
ATOM 1769 C C . LYS B 1 58 ? -1.633 35.688 -2.986 1 63.66 58 LYS B C 1
ATOM 1771 O O . LYS B 1 58 ? -1.951 34.812 -2.168 1 63.66 58 LYS B O 1
ATOM 1776 N N . SER B 1 59 ? -2.369 36.062 -3.914 1 70.62 59 SER B N 1
ATOM 1777 C CA . SER B 1 59 ? -3.588 35.375 -4.359 1 70.62 59 SER B CA 1
ATOM 1778 C C . SER B 1 59 ? -3.324 33.938 -4.723 1 70.62 59 SER B C 1
ATOM 1780 O O . SER B 1 59 ? -4.191 33.062 -4.543 1 70.62 59 SER B O 1
ATOM 1782 N N . ASN B 1 60 ? -2.162 33.625 -5.191 1 81.5 60 ASN B N 1
ATOM 1783 C CA . ASN B 1 60 ? -1.879 32.25 -5.57 1 81.5 60 ASN B CA 1
ATOM 1784 C C . ASN B 1 60 ? -0.699 31.688 -4.785 1 81.5 60 ASN B C 1
ATOM 1786 O O . ASN B 1 60 ? 0.264 32.406 -4.504 1 81.5 60 ASN B O 1
ATOM 1790 N N . LEU B 1 61 ? -0.888 30.5 -4.289 1 83.31 61 LEU B N 1
ATOM 1791 C CA . LEU B 1 61 ? 0.167 29.781 -3.58 1 83.31 61 LEU B CA 1
ATOM 1792 C C . LEU B 1 61 ? 1.057 29.031 -4.559 1 83.31 61 LEU B C 1
ATOM 1794 O O . LEU B 1 61 ? 0.559 28.312 -5.426 1 83.31 61 LEU B O 1
ATOM 1798 N N . ASP B 1 62 ? 2.307 29.312 -4.484 1 81.44 62 ASP B N 1
ATOM 1799 C CA . ASP B 1 62 ? 3.285 28.594 -5.289 1 81.44 62 ASP B CA 1
ATOM 1800 C C . ASP B 1 62 ? 3.432 27.141 -4.809 1 81.44 62 ASP B C 1
ATOM 1802 O O . ASP B 1 62 ? 3.703 26.906 -3.633 1 81.44 62 ASP B O 1
ATOM 1806 N N . THR B 1 63 ? 3.307 26.203 -5.695 1 78 63 THR B N 1
ATOM 1807 C CA . THR B 1 63 ? 3.311 24.797 -5.34 1 78 63 THR B CA 1
ATOM 1808 C C . THR B 1 63 ? 4.676 24.375 -4.801 1 78 63 THR B C 1
ATOM 1810 O O . THR B 1 63 ? 4.773 23.469 -3.979 1 78 63 THR B O 1
ATOM 1813 N N . ASP B 1 64 ? 5.738 25.047 -5.219 1 77.62 64 ASP B N 1
ATOM 1814 C CA . ASP B 1 64 ? 7.051 24.75 -4.656 1 77.62 64 ASP B CA 1
ATOM 1815 C C . ASP B 1 64 ? 7.105 25.094 -3.17 1 77.62 64 ASP B C 1
ATOM 1817 O O . ASP B 1 64 ? 7.719 24.375 -2.379 1 77.62 64 ASP B O 1
ATOM 1821 N N . LYS B 1 65 ? 6.516 26.219 -2.857 1 83.44 65 LYS B N 1
ATOM 1822 C CA . LYS B 1 65 ? 6.469 26.625 -1.459 1 83.44 65 LYS B CA 1
ATOM 1823 C C . LYS B 1 65 ? 5.633 25.656 -0.626 1 83.44 65 LYS B C 1
ATOM 1825 O O . LYS B 1 65 ? 5.961 25.391 0.532 1 83.44 65 LYS B O 1
ATOM 1830 N N . LEU B 1 66 ? 4.555 25.281 -1.252 1 82.38 66 LEU B N 1
ATOM 1831 C CA . LEU B 1 66 ? 3.732 24.281 -0.591 1 82.38 66 LEU B CA 1
ATOM 1832 C C . LEU B 1 66 ? 4.539 23.016 -0.314 1 82.38 66 LEU B C 1
ATOM 1834 O O . LEU B 1 66 ? 4.492 22.469 0.792 1 82.38 66 LEU B O 1
ATOM 1838 N N . SER B 1 67 ? 5.266 22.547 -1.341 1 78.44 67 SER B N 1
ATOM 1839 C CA . SER B 1 67 ? 6.113 21.359 -1.184 1 78.44 67 SER B CA 1
ATOM 1840 C C . SER B 1 67 ? 7.148 21.578 -0.082 1 78.44 67 SER B C 1
ATOM 1842 O O . SER B 1 67 ? 7.375 20.688 0.737 1 78.44 67 SER B O 1
ATOM 1844 N N . ASP B 1 68 ? 7.738 22.75 -0.042 1 80.94 68 ASP B N 1
ATOM 1845 C CA . ASP B 1 68 ? 8.727 23.078 0.981 1 80.94 68 ASP B CA 1
ATOM 1846 C C . ASP B 1 68 ? 8.117 23 2.379 1 80.94 68 ASP B C 1
ATOM 1848 O O . ASP B 1 68 ? 8.75 22.5 3.314 1 80.94 68 ASP B O 1
ATOM 1852 N N . TYR B 1 69 ? 6.965 23.609 2.527 1 81.31 69 TYR B N 1
ATOM 1853 C CA . TYR B 1 69 ? 6.289 23.609 3.818 1 81.31 69 TYR B CA 1
ATOM 1854 C C . TYR B 1 69 ? 6.082 22.188 4.328 1 81.31 69 TYR B C 1
ATOM 1856 O O . TYR B 1 69 ? 6.477 21.875 5.453 1 81.31 69 TYR B O 1
ATOM 1864 N N . PHE B 1 70 ? 5.492 21.297 3.514 1 81.69 70 PHE B N 1
ATOM 1865 C CA . PHE B 1 70 ? 5.18 19.953 3.959 1 81.69 70 PHE B CA 1
ATOM 1866 C C . PHE B 1 70 ? 6.453 19.125 4.16 1 81.69 70 PHE B C 1
ATOM 1868 O O . PHE B 1 70 ? 6.523 18.297 5.062 1 81.69 70 PHE B O 1
ATOM 1875 N N . SER B 1 71 ? 7.48 19.406 3.32 1 80.5 71 SER B N 1
ATOM 1876 C CA . SER B 1 71 ? 8.734 18.672 3.484 1 80.5 71 SER B CA 1
ATOM 1877 C C . SER B 1 71 ? 9.336 18.906 4.867 1 80.5 71 SER B C 1
ATOM 1879 O O . SER B 1 71 ? 10 18.031 5.418 1 80.5 71 SER B O 1
ATOM 1881 N N . GLN B 1 72 ? 9.031 20.031 5.457 1 84.56 72 GLN B N 1
ATOM 1882 C CA . GLN B 1 72 ? 9.57 20.375 6.77 1 84.56 72 GLN B CA 1
ATOM 1883 C C . GLN B 1 72 ? 8.695 19.828 7.887 1 84.56 72 GLN B C 1
ATOM 1885 O O . GLN B 1 72 ? 9.109 19.781 9.047 1 84.56 72 GLN B O 1
ATOM 1890 N N . HIS B 1 73 ? 7.543 19.281 7.508 1 82.06 73 HIS B N 1
ATOM 1891 C CA . HIS B 1 73 ? 6.598 18.906 8.555 1 82.06 73 HIS B CA 1
ATOM 1892 C C . HIS B 1 73 ? 6.207 17.438 8.422 1 82.06 73 HIS B C 1
ATOM 1894 O O . HIS B 1 73 ? 5.266 16.984 9.078 1 82.06 73 HIS B O 1
ATOM 1900 N N . LEU B 1 74 ? 6.863 16.703 7.629 1 84.19 74 LEU B N 1
ATOM 1901 C CA . LEU B 1 74 ? 6.461 15.328 7.367 1 84.19 74 LEU B CA 1
ATOM 1902 C C . LEU B 1 74 ? 6.867 14.422 8.516 1 84.19 74 LEU B C 1
ATOM 1904 O O . LEU B 1 74 ? 6.207 13.406 8.773 1 84.19 74 LEU B O 1
ATOM 1908 N N . GLY B 1 75 ? 8.039 14.719 9.172 1 85.75 75 GLY B N 1
ATOM 1909 C CA . GLY B 1 75 ? 8.516 13.844 10.227 1 85.75 75 GLY B CA 1
ATOM 1910 C C . GLY B 1 75 ? 8.695 12.406 9.773 1 85.75 75 GLY B C 1
ATOM 1911 O O . GLY B 1 75 ? 9.359 12.141 8.773 1 85.75 75 GLY B O 1
ATOM 1912 N N . GLU B 1 76 ? 8.039 11.484 10.578 1 88.88 76 GLU B N 1
ATOM 1913 C CA . GLU B 1 76 ? 8.156 10.062 10.281 1 88.88 76 GLU B CA 1
ATOM 1914 C C . GLU B 1 76 ? 7.414 9.695 9 1 88.88 76 GLU B C 1
ATOM 1916 O O . GLU B 1 76 ? 7.68 8.656 8.398 1 88.88 76 GLU B O 1
ATOM 1921 N N . TYR B 1 77 ? 6.543 10.539 8.562 1 88.12 77 TYR B N 1
ATOM 1922 C CA . TYR B 1 77 ? 5.746 10.219 7.387 1 88.12 77 TYR B CA 1
ATOM 1923 C C . TYR B 1 77 ? 6.578 10.352 6.113 1 88.12 77 TYR B C 1
ATOM 1925 O O . TYR B 1 77 ? 6.191 9.844 5.059 1 88.12 77 TYR B O 1
ATOM 1933 N N . LEU B 1 78 ? 7.723 11.016 6.254 1 87.31 78 LEU B N 1
ATOM 1934 C CA . LEU B 1 78 ? 8.656 11.031 5.133 1 87.31 78 LEU B CA 1
ATOM 1935 C C . LEU B 1 78 ? 9.039 9.609 4.723 1 87.31 78 LEU B C 1
ATOM 1937 O O . LEU B 1 78 ? 9.102 9.297 3.529 1 87.31 78 LEU B O 1
ATOM 1941 N N . ASN B 1 79 ? 9.258 8.766 5.727 1 91.75 79 ASN B N 1
ATOM 1942 C CA . ASN B 1 79 ? 9.602 7.375 5.461 1 91.75 79 ASN B CA 1
ATOM 1943 C C . ASN B 1 79 ? 8.438 6.621 4.824 1 91.75 79 ASN B C 1
ATOM 1945 O O . ASN B 1 79 ? 8.648 5.723 4.008 1 91.75 79 ASN B O 1
ATOM 1949 N N . VAL B 1 80 ? 7.219 6.926 5.25 1 89.62 80 VAL B N 1
ATOM 1950 C CA . VAL B 1 80 ? 6.031 6.297 4.676 1 89.62 80 VAL B CA 1
ATOM 1951 C C . VAL B 1 80 ? 5.93 6.641 3.191 1 89.62 80 VAL B C 1
ATOM 1953 O O . VAL B 1 80 ? 5.773 5.75 2.352 1 89.62 80 VAL B O 1
ATOM 1956 N N . LEU B 1 81 ? 6.125 7.938 2.883 1 86.25 81 LEU B N 1
ATOM 1957 C CA . LEU B 1 81 ? 6.027 8.375 1.496 1 86.25 81 LEU B CA 1
ATOM 1958 C C . LEU B 1 81 ? 7.137 7.766 0.649 1 86.25 81 LEU B C 1
ATOM 1960 O O . LEU B 1 81 ? 6.898 7.348 -0.486 1 86.25 81 LEU B O 1
ATOM 1964 N N . SER B 1 82 ? 8.312 7.691 1.2 1 89.06 82 SER B N 1
ATOM 1965 C CA . SER B 1 82 ? 9.43 7.078 0.496 1 89.06 82 SER B CA 1
ATOM 1966 C C . SER B 1 82 ? 9.164 5.598 0.222 1 89.06 82 SER B C 1
ATOM 1968 O O . SER B 1 82 ? 9.43 5.109 -0.877 1 89.06 82 SER B O 1
ATOM 1970 N N . ALA B 1 83 ? 8.664 4.895 1.19 1 90.44 83 ALA B N 1
ATOM 1971 C CA . ALA B 1 83 ? 8.359 3.475 1.031 1 90.44 83 ALA B CA 1
ATOM 1972 C C . ALA B 1 83 ? 7.227 3.266 0.028 1 90.44 83 ALA B C 1
ATOM 1974 O O . ALA B 1 83 ? 7.23 2.289 -0.727 1 90.44 83 ALA B O 1
ATOM 1975 N N . LEU B 1 84 ? 6.246 4.141 0.033 1 89.75 84 LEU B N 1
ATOM 1976 C CA . LEU B 1 84 ? 5.16 4.078 -0.94 1 89.75 84 LEU B CA 1
ATOM 1977 C C . LEU B 1 84 ? 5.691 4.234 -2.359 1 89.75 84 LEU B C 1
ATOM 1979 O O . LEU B 1 84 ? 5.266 3.521 -3.271 1 89.75 84 LEU B O 1
ATOM 1983 N N . GLU B 1 85 ? 6.555 5.105 -2.455 1 86.25 85 GLU B N 1
ATOM 1984 C CA . GLU B 1 85 ? 7.172 5.297 -3.766 1 86.25 85 GLU B CA 1
ATOM 1985 C C . GLU B 1 85 ? 7.914 4.043 -4.211 1 86.25 85 GLU B C 1
ATOM 1987 O O . GLU B 1 85 ? 7.77 3.6 -5.352 1 86.25 85 GLU B O 1
ATOM 1992 N N . SER B 1 86 ? 8.711 3.514 -3.354 1 91.12 86 SER B N 1
ATOM 1993 C CA . SER B 1 86 ? 9.445 2.291 -3.658 1 91.12 86 SER B CA 1
ATOM 1994 C C . SER B 1 86 ? 8.5 1.148 -4.008 1 91.12 86 SER B C 1
ATOM 1996 O O . SER B 1 86 ? 8.781 0.361 -4.914 1 91.12 86 SER B O 1
ATOM 1998 N N . LEU B 1 87 ? 7.461 1.047 -3.268 1 92.06 87 LEU B N 1
ATOM 1999 C CA . LEU B 1 87 ? 6.48 0.002 -3.535 1 92.06 87 LEU B CA 1
ATOM 2000 C C . LEU B 1 87 ? 5.836 0.197 -4.902 1 92.06 87 LEU B C 1
ATOM 2002 O O . LEU B 1 87 ? 5.66 -0.766 -5.652 1 92.06 87 LEU B O 1
ATOM 2006 N N . ASN B 1 88 ? 5.504 1.392 -5.184 1 86.88 88 ASN B N 1
ATOM 2007 C CA . ASN B 1 88 ? 4.926 1.688 -6.488 1 86.88 88 ASN B CA 1
ATOM 2008 C C . ASN B 1 88 ? 5.848 1.249 -7.621 1 86.88 88 ASN B C 1
ATOM 2010 O O . ASN B 1 88 ? 5.41 0.587 -8.562 1 86.88 88 ASN B O 1
ATOM 2014 N N . ILE B 1 89 ? 7.094 1.602 -7.527 1 90.06 89 ILE B N 1
ATOM 2015 C CA . ILE B 1 89 ? 8.086 1.24 -8.539 1 90.06 89 ILE B CA 1
ATOM 2016 C C . ILE B 1 89 ? 8.188 -0.28 -8.641 1 90.06 89 ILE B C 1
ATOM 2018 O O . ILE B 1 89 ? 8.195 -0.833 -9.742 1 90.06 89 ILE B O 1
ATOM 2022 N N . ALA B 1 90 ? 8.289 -0.91 -7.52 1 91.94 90 ALA B N 1
ATOM 2023 C CA . ALA B 1 90 ? 8.406 -2.365 -7.488 1 91.94 90 ALA B CA 1
ATOM 2024 C C . ALA B 1 90 ? 7.195 -3.027 -8.141 1 91.94 90 ALA B C 1
ATOM 2026 O O . ALA B 1 90 ? 7.34 -3.986 -8.906 1 91.94 90 ALA B O 1
ATOM 2027 N N . ILE B 1 91 ? 6.008 -2.58 -7.863 1 90.5 91 ILE B N 1
ATOM 2028 C CA . ILE B 1 91 ? 4.789 -3.15 -8.43 1 90.5 91 ILE B CA 1
ATOM 2029 C C . ILE B 1 91 ? 4.781 -2.955 -9.945 1 90.5 91 ILE B C 1
ATOM 2031 O O . ILE B 1 91 ? 4.484 -3.887 -10.695 1 90.5 91 ILE B O 1
ATOM 2035 N N . LEU B 1 92 ? 5.148 -1.761 -10.391 1 85.75 92 LEU B N 1
ATOM 2036 C CA . LEU B 1 92 ? 5.164 -1.484 -11.828 1 85.75 92 LEU B CA 1
ATOM 2037 C C . LEU B 1 92 ? 6.129 -2.42 -12.547 1 85.75 92 LEU B C 1
ATOM 2039 O O . LEU B 1 92 ? 5.789 -2.99 -13.586 1 85.75 92 LEU B O 1
ATOM 2043 N N . LYS B 1 93 ? 7.309 -2.609 -12.016 1 91.06 93 LYS B N 1
ATOM 2044 C CA . LYS B 1 93 ? 8.297 -3.502 -12.617 1 91.06 93 LYS B CA 1
ATOM 2045 C C . LYS B 1 93 ? 7.793 -4.945 -12.633 1 91.06 93 LYS B C 1
ATOM 2047 O O . LYS B 1 93 ? 7.988 -5.664 -13.617 1 91.06 93 LYS B O 1
ATOM 2052 N N . ALA B 1 94 ? 7.227 -5.363 -11.531 1 91.81 94 ALA B N 1
ATOM 2053 C CA . ALA B 1 94 ? 6.676 -6.715 -11.453 1 91.81 94 ALA B CA 1
ATOM 2054 C C . ALA B 1 94 ? 5.57 -6.914 -12.484 1 91.81 94 ALA B C 1
ATOM 2056 O O . ALA B 1 94 ? 5.5 -7.965 -13.133 1 91.81 94 ALA B O 1
ATOM 2057 N N . MET B 1 95 ? 4.707 -5.988 -12.656 1 89.12 95 MET B N 1
ATOM 2058 C CA . MET B 1 95 ? 3.607 -6.066 -13.609 1 89.12 95 MET B CA 1
ATOM 2059 C C . MET B 1 95 ? 4.133 -6.113 -15.047 1 89.12 95 MET B C 1
ATOM 2061 O O . MET B 1 95 ? 3.609 -6.852 -15.883 1 89.12 95 MET B O 1
ATOM 2065 N N . ASP B 1 96 ? 5.164 -5.297 -15.328 1 87.38 96 ASP B N 1
ATOM 2066 C CA . ASP B 1 96 ? 5.789 -5.32 -16.656 1 87.38 96 ASP B CA 1
ATOM 2067 C C . ASP B 1 96 ? 6.344 -6.707 -16.969 1 87.38 96 ASP B C 1
ATOM 2069 O O . ASP B 1 96 ? 6.125 -7.23 -18.062 1 87.38 96 ASP B O 1
ATOM 2073 N N . LYS B 1 97 ? 7.055 -7.258 -16.016 1 91.38 97 LYS B N 1
ATOM 2074 C CA . LYS B 1 97 ? 7.602 -8.602 -16.203 1 91.38 97 LYS B CA 1
ATOM 2075 C C . LYS B 1 97 ? 6.492 -9.625 -16.375 1 91.38 97 LYS B C 1
ATOM 2077 O O . LYS B 1 97 ? 6.613 -10.539 -17.203 1 91.38 97 LYS B O 1
ATOM 2082 N N . THR B 1 98 ? 5.438 -9.523 -15.609 1 90.19 98 THR B N 1
ATOM 2083 C CA . THR B 1 98 ? 4.293 -10.422 -15.727 1 90.19 98 THR B CA 1
ATOM 2084 C C . THR B 1 98 ? 3.684 -10.344 -17.125 1 90.19 98 THR B C 1
ATOM 2086 O O . THR B 1 98 ? 3.387 -11.375 -17.734 1 90.19 98 THR B O 1
ATOM 2089 N N . LYS B 1 99 ? 3.465 -9.203 -17.594 1 86.19 99 LYS B N 1
ATOM 2090 C CA . LYS B 1 99 ? 2.912 -9.016 -18.938 1 86.19 99 LYS B CA 1
ATOM 2091 C C . LYS B 1 99 ? 3.789 -9.68 -19.984 1 86.19 99 LYS B C 1
ATOM 2093 O O . LYS B 1 99 ? 3.279 -10.273 -20.938 1 86.19 99 LYS B O 1
ATOM 2098 N N . GLU B 1 100 ? 5 -9.703 -19.797 1 90.31 100 GLU B N 1
ATOM 2099 C CA . GLU B 1 100 ? 5.957 -10.242 -20.75 1 90.31 100 GLU B CA 1
ATOM 2100 C C . GLU B 1 100 ? 6.02 -11.766 -20.688 1 90.31 100 GLU B C 1
ATOM 2102 O O . GLU B 1 100 ? 6.152 -12.438 -21.703 1 90.31 100 GLU B O 1
ATOM 2107 N N . GLU B 1 101 ? 5.891 -12.32 -19.531 1 91.31 101 GLU B N 1
ATOM 2108 C CA . GLU B 1 101 ? 6.309 -13.711 -19.344 1 91.31 101 GLU B CA 1
ATOM 2109 C C . GLU B 1 101 ? 5.113 -14.609 -19.047 1 91.31 101 GLU B C 1
ATOM 2111 O O . GLU B 1 101 ? 5.211 -15.836 -19.141 1 91.31 101 GLU B O 1
ATOM 2116 N N . TYR B 1 102 ? 4 -14.094 -18.766 1 89.19 102 TYR B N 1
ATOM 2117 C CA . TYR B 1 102 ? 2.896 -14.867 -18.219 1 89.19 102 TYR B CA 1
ATOM 2118 C C . TYR B 1 102 ? 2.43 -15.938 -19.203 1 89.19 102 TYR B C 1
ATOM 2120 O O . TYR B 1 102 ? 2.359 -17.125 -18.859 1 89.19 102 TYR B O 1
ATOM 2128 N N . GLN B 1 103 ? 2.152 -15.531 -20.438 1 87.75 103 GLN B N 1
ATOM 2129 C CA . GLN B 1 103 ? 1.592 -16.453 -21.422 1 87.75 103 GLN B CA 1
ATOM 2130 C C . GLN B 1 103 ? 2.568 -17.578 -21.75 1 87.75 103 GLN B C 1
ATOM 2132 O O . GLN B 1 103 ? 2.156 -18.703 -22.016 1 87.75 103 GLN B O 1
ATOM 2137 N N . GLY B 1 104 ? 3.842 -17.312 -21.688 1 90.88 104 GLY B N 1
ATOM 2138 C CA . GLY B 1 104 ? 4.844 -18.297 -22.016 1 90.88 104 GLY B CA 1
ATOM 2139 C C . GLY B 1 104 ? 5.273 -19.141 -20.812 1 90.88 104 GLY B C 1
ATOM 2140 O O . GLY B 1 104 ? 6.043 -20.094 -20.969 1 90.88 104 GLY B O 1
ATOM 2141 N N . SER B 1 105 ? 4.758 -18.844 -19.688 1 90.31 105 SER B N 1
ATOM 2142 C CA . SER B 1 105 ? 5.121 -19.562 -18.469 1 90.31 105 SER B CA 1
ATOM 2143 C C . SER B 1 105 ? 4.359 -20.875 -18.344 1 90.31 105 SER B C 1
ATOM 2145 O O . SER B 1 105 ? 3.336 -21.062 -19 1 90.31 105 SER B O 1
ATOM 2147 N N . SER B 1 106 ? 4.988 -21.797 -17.594 1 87.94 106 SER B N 1
ATOM 2148 C CA . SER B 1 106 ? 4.285 -23.047 -17.297 1 87.94 106 SER B CA 1
ATOM 2149 C C . SER B 1 106 ? 3.008 -22.781 -16.516 1 87.94 106 SER B C 1
ATOM 2151 O O . SER B 1 106 ? 2.814 -21.688 -15.977 1 87.94 106 SER B O 1
ATOM 2153 N N . VAL B 1 107 ? 2.191 -23.75 -16.406 1 86.69 107 VAL B N 1
ATOM 2154 C CA . VAL B 1 107 ? 0.954 -23.641 -15.641 1 86.69 107 VAL B CA 1
ATOM 2155 C C . VAL B 1 107 ? 1.271 -23.281 -14.188 1 86.69 107 VAL B C 1
ATOM 2157 O O . VAL B 1 107 ? 0.606 -22.422 -13.594 1 86.69 107 VAL B O 1
ATOM 2160 N N . LEU B 1 108 ? 2.287 -23.828 -13.641 1 83.62 108 LEU B N 1
ATOM 2161 C CA . LEU B 1 108 ? 2.686 -23.547 -12.266 1 83.62 108 LEU B CA 1
ATOM 2162 C C . LEU B 1 108 ? 3.227 -22.125 -12.133 1 83.62 108 LEU B C 1
ATOM 2164 O O . LEU B 1 108 ? 2.949 -21.438 -11.148 1 83.62 108 LEU B O 1
ATOM 2168 N N . GLY B 1 109 ? 4.039 -21.719 -13.188 1 87.25 109 GLY B N 1
ATOM 2169 C CA . GLY B 1 109 ? 4.523 -20.344 -13.195 1 87.25 109 GLY B CA 1
ATOM 2170 C C . GLY B 1 109 ? 3.406 -19.328 -13.211 1 87.25 109 GLY B C 1
ATOM 2171 O O . GLY B 1 109 ? 3.471 -18.312 -12.5 1 87.25 109 GLY B O 1
ATOM 2172 N N . GLN B 1 110 ? 2.436 -19.609 -13.992 1 89.06 110 GLN B N 1
ATOM 2173 C CA . GLN B 1 110 ? 1.267 -18.734 -14.039 1 89.06 110 GLN B CA 1
ATOM 2174 C C . GLN B 1 110 ? 0.538 -18.719 -12.703 1 89.06 110 GLN B C 1
ATOM 2176 O O . GLN B 1 110 ? 0.102 -17.656 -12.242 1 89.06 110 GLN B O 1
ATOM 2181 N N . PHE B 1 111 ? 0.389 -19.859 -12.078 1 88.88 111 PHE B N 1
ATOM 2182 C CA . PHE B 1 111 ? -0.255 -19.953 -10.773 1 88.88 111 PHE B CA 1
ATOM 2183 C C . PHE B 1 111 ? 0.482 -19.125 -9.742 1 88.88 111 PHE B C 1
ATOM 2185 O O . PHE B 1 111 ? -0.14 -18.359 -8.992 1 88.88 111 PHE B O 1
ATOM 2192 N N . VAL B 1 112 ? 1.755 -19.266 -9.719 1 86.94 112 VAL B N 1
ATOM 2193 C CA . VAL B 1 112 ? 2.555 -18.531 -8.742 1 86.94 112 VAL B CA 1
ATOM 2194 C C . VAL B 1 112 ? 2.387 -17.031 -8.961 1 86.94 112 VAL B C 1
ATOM 2196 O O . VAL B 1 112 ? 2.246 -16.266 -8 1 86.94 112 VAL B O 1
ATOM 2199 N N . THR B 1 113 ? 2.396 -16.594 -10.227 1 89.25 113 THR B N 1
ATOM 2200 C CA . THR B 1 113 ? 2.201 -15.18 -10.547 1 89.25 113 THR B CA 1
ATOM 2201 C C . THR B 1 113 ? 0.858 -14.688 -10.023 1 89.25 113 THR B C 1
ATOM 2203 O O . THR B 1 113 ? 0.789 -13.641 -9.367 1 89.25 113 THR B O 1
ATOM 2206 N N . ARG B 1 114 ? -0.216 -15.391 -10.281 1 89.25 114 ARG B N 1
ATOM 2207 C CA . ARG B 1 114 ? -1.532 -15 -9.789 1 89.25 114 ARG B CA 1
ATOM 2208 C C . ARG B 1 114 ? -1.562 -14.969 -8.266 1 89.25 114 ARG B C 1
ATOM 2210 O O . ARG B 1 114 ? -2.17 -14.078 -7.664 1 89.25 114 ARG B O 1
ATOM 2217 N N . PHE B 1 115 ? -0.973 -15.898 -7.711 1 88 115 PHE B N 1
ATOM 2218 C CA . PHE B 1 115 ? -0.907 -15.961 -6.258 1 88 115 PHE B CA 1
ATOM 2219 C C . PHE B 1 115 ? -0.188 -14.734 -5.699 1 88 115 PHE B C 1
ATOM 2221 O O . PHE B 1 115 ? -0.639 -14.133 -4.723 1 88 115 PHE B O 1
ATOM 2228 N N . MET B 1 116 ? 0.946 -14.422 -6.254 1 88.94 116 MET B N 1
ATOM 2229 C CA . MET B 1 116 ? 1.709 -13.266 -5.781 1 88.94 116 MET B CA 1
ATOM 2230 C C . MET B 1 116 ? 0.889 -11.984 -5.898 1 88.94 116 MET B C 1
ATOM 2232 O O . MET B 1 116 ? 0.947 -11.125 -5.02 1 88.94 116 MET B O 1
ATOM 2236 N N . LEU B 1 117 ? 0.167 -11.875 -6.965 1 89.62 117 LEU B N 1
ATOM 2237 C CA . LEU B 1 117 ? -0.689 -10.711 -7.156 1 89.62 117 LEU B CA 1
ATOM 2238 C C . LEU B 1 117 ? -1.775 -10.648 -6.09 1 89.62 117 LEU B C 1
ATOM 2240 O O . LEU B 1 117 ? -2.008 -9.594 -5.492 1 89.62 117 LEU B O 1
ATOM 2244 N N . ARG B 1 118 ? -2.391 -11.742 -5.816 1 87.56 118 ARG B N 1
ATOM 2245 C CA . ARG B 1 118 ? -3.422 -11.812 -4.785 1 87.56 118 ARG B CA 1
ATOM 2246 C C . ARG B 1 118 ? -2.844 -11.5 -3.41 1 87.56 118 ARG B C 1
ATOM 2248 O O . ARG B 1 118 ? -3.469 -10.805 -2.611 1 87.56 118 ARG B O 1
ATOM 2255 N N . GLU B 1 119 ? -1.733 -12.086 -3.176 1 83.88 119 GLU B N 1
ATOM 2256 C CA . GLU B 1 119 ? -1.075 -11.859 -1.894 1 83.88 119 GLU B CA 1
ATOM 2257 C C . GLU B 1 119 ? -0.701 -10.391 -1.724 1 83.88 119 GLU B C 1
ATOM 2259 O O . GLU B 1 119 ? -0.883 -9.812 -0.647 1 83.88 119 GLU B O 1
ATOM 2264 N N . THR B 1 120 ? -0.154 -9.844 -2.738 1 88.62 120 THR B N 1
ATOM 2265 C CA . THR B 1 120 ? 0.169 -8.422 -2.697 1 88.62 120 THR B CA 1
ATOM 2266 C C . THR B 1 120 ? -1.079 -7.59 -2.41 1 88.62 120 THR B C 1
ATOM 2268 O O . THR B 1 120 ? -1.062 -6.711 -1.547 1 88.62 120 THR B O 1
ATOM 2271 N N . SER B 1 121 ? -2.117 -7.883 -3.117 1 88.88 121 SER B N 1
ATOM 2272 C CA . SER B 1 121 ? -3.373 -7.168 -2.922 1 88.88 121 SER B CA 1
ATOM 2273 C C . SER B 1 121 ? -3.879 -7.32 -1.49 1 88.88 121 SER B C 1
ATOM 2275 O O . SER B 1 121 ? -4.316 -6.348 -0.874 1 88.88 121 SER B O 1
ATOM 2277 N N . SER B 1 122 ? -3.809 -8.484 -1.004 1 85.56 122 SER B N 1
ATOM 2278 C CA . SER B 1 122 ? -4.277 -8.75 0.354 1 85.56 122 SER B CA 1
ATOM 2279 C C . SER B 1 122 ? -3.457 -7.973 1.379 1 85.56 122 SER B C 1
ATOM 2281 O O . SER B 1 122 ? -4.008 -7.438 2.346 1 85.56 122 SER B O 1
ATOM 2283 N N . GLN B 1 123 ? -2.158 -7.902 1.157 1 85.81 123 GLN B N 1
ATOM 2284 C CA . GLN B 1 123 ? -1.292 -7.156 2.062 1 85.81 123 GLN B CA 1
ATOM 2285 C C . GLN B 1 123 ? -1.604 -5.664 2.012 1 85.81 123 GLN B C 1
ATOM 2287 O O . GLN B 1 123 ? -1.627 -4.992 3.047 1 85.81 123 GLN B O 1
ATOM 2292 N N . LEU B 1 124 ? -1.855 -5.168 0.885 1 88.94 124 LEU B N 1
ATOM 2293 C CA . LEU B 1 124 ? -2.234 -3.766 0.743 1 88.94 124 LEU B CA 1
ATOM 2294 C C . LEU B 1 124 ? -3.543 -3.48 1.474 1 88.94 124 LEU B C 1
ATOM 2296 O O . LEU B 1 124 ? -3.674 -2.451 2.141 1 88.94 124 LEU B O 1
ATOM 2300 N N . LEU B 1 125 ? -4.488 -4.363 1.331 1 87.94 125 LEU B N 1
ATOM 2301 C CA . LEU B 1 125 ? -5.77 -4.203 2.008 1 87.94 125 LEU B CA 1
ATOM 2302 C C . LEU B 1 125 ? -5.59 -4.191 3.521 1 87.94 125 LEU B C 1
ATOM 2304 O O . LEU B 1 125 ? -6.266 -3.441 4.227 1 87.94 125 LEU B O 1
ATOM 2308 N N . SER B 1 126 ? -4.699 -5.047 3.953 1 83.12 126 SER B N 1
ATOM 2309 C CA . SER B 1 126 ? -4.422 -5.07 5.387 1 83.12 126 SER B CA 1
ATOM 2310 C C . SER B 1 126 ? -3.848 -3.74 5.859 1 83.12 126 SER B C 1
ATOM 2312 O O . SER B 1 126 ? -4.266 -3.209 6.891 1 83.12 126 SER B O 1
ATOM 2314 N N . LEU B 1 127 ? -2.916 -3.197 5.125 1 85.81 127 LEU B N 1
ATOM 2315 C CA . LEU B 1 127 ? -2.352 -1.891 5.449 1 85.81 127 LEU B CA 1
ATOM 2316 C C . LEU B 1 127 ? -3.434 -0.816 5.445 1 85.81 127 LEU B C 1
ATOM 2318 O O . LEU B 1 127 ? -3.477 0.031 6.34 1 85.81 127 LEU B O 1
ATOM 2322 N N . GLN B 1 128 ? -4.309 -0.82 4.477 1 88.06 128 GLN B N 1
ATOM 2323 C CA . GLN B 1 128 ? -5.41 0.127 4.363 1 88.06 128 GLN B CA 1
ATOM 2324 C C . GLN B 1 128 ? -6.32 0.061 5.59 1 88.06 128 GLN B C 1
ATOM 2326 O O . GLN B 1 128 ? -6.742 1.094 6.109 1 88.06 128 GLN B O 1
ATOM 2331 N N . ARG B 1 129 ? -6.637 -1.124 6.004 1 84.19 129 ARG B N 1
ATOM 2332 C CA . ARG B 1 129 ? -7.5 -1.303 7.168 1 84.19 129 ARG B CA 1
ATOM 2333 C C . ARG B 1 129 ? -6.855 -0.722 8.422 1 84.19 129 ARG B C 1
ATOM 2335 O O . ARG B 1 129 ? -7.52 -0.044 9.211 1 84.19 129 ARG B O 1
ATOM 2342 N N . SER B 1 130 ? -5.605 -1.033 8.531 1 80.88 130 SER B N 1
ATOM 2343 C CA . SER B 1 130 ? -4.879 -0.495 9.68 1 80.88 130 SER B CA 1
ATOM 2344 C C . SER B 1 130 ? -4.902 1.029 9.68 1 80.88 130 SER B C 1
ATOM 2346 O O . SER B 1 130 ? -5.141 1.651 10.719 1 80.88 130 SER B O 1
ATOM 2348 N N . LEU B 1 131 ? -4.688 1.655 8.602 1 86.94 131 LEU B N 1
ATOM 2349 C CA . LEU B 1 131 ? -4.68 3.107 8.469 1 86.94 131 LEU B CA 1
ATOM 2350 C C . LEU B 1 131 ? -6.066 3.686 8.742 1 86.94 131 LEU B C 1
ATOM 2352 O O . LEU B 1 131 ? -6.195 4.719 9.406 1 86.94 131 LEU B O 1
ATOM 2356 N N . GLN B 1 132 ? -7.051 3.07 8.211 1 84.38 132 GLN B N 1
ATOM 2357 C CA . GLN B 1 132 ? -8.422 3.521 8.422 1 84.38 132 GLN B CA 1
ATOM 2358 C C . GLN B 1 132 ? -8.773 3.525 9.906 1 84.38 132 GLN B C 1
ATOM 2360 O O . GLN B 1 132 ? -9.43 4.449 10.391 1 84.38 132 GLN B O 1
ATOM 2365 N N . CYS B 1 133 ? -8.375 2.482 10.578 1 82.19 133 CYS B N 1
ATOM 2366 C CA . CYS B 1 133 ? -8.602 2.426 12.016 1 82.19 133 CYS B CA 1
ATOM 2367 C C . CYS B 1 133 ? -7.922 3.596 12.719 1 82.19 133 CYS B C 1
ATOM 2369 O O . CYS B 1 133 ? -8.523 4.238 13.586 1 82.19 133 CYS B O 1
ATOM 2371 N N . ALA B 1 134 ? -6.738 3.877 12.375 1 83.31 134 ALA B N 1
ATOM 2372 C CA . ALA B 1 134 ? -6 4.988 12.969 1 83.31 134 ALA B CA 1
ATOM 2373 C C . ALA B 1 134 ? -6.676 6.32 12.672 1 83.31 134 ALA B C 1
ATOM 2375 O O . ALA B 1 134 ? -6.812 7.172 13.555 1 83.31 134 ALA B O 1
ATOM 2376 N N . MET B 1 135 ? -7.059 6.516 11.438 1 85.75 135 MET B N 1
ATOM 2377 C CA . MET B 1 135 ? -7.707 7.758 11.023 1 85.75 135 MET B CA 1
ATOM 2378 C C . MET B 1 135 ? -9.031 7.953 11.758 1 85.75 135 MET B C 1
ATOM 2380 O O . MET B 1 135 ? -9.359 9.07 12.164 1 85.75 135 MET B O 1
ATOM 2384 N N . GLU B 1 136 ? -9.742 6.957 11.969 1 82.5 136 GLU B N 1
ATOM 2385 C CA . GLU B 1 136 ? -11 7.027 12.711 1 82.5 136 GLU B CA 1
ATOM 2386 C C . GLU B 1 136 ? -10.758 7.414 14.164 1 82.5 136 GLU B C 1
ATOM 2388 O O . GLU B 1 136 ? -11.523 8.188 14.742 1 82.5 136 GLU B O 1
ATOM 2393 N N . ALA B 1 137 ? -9.805 6.863 14.727 1 82.75 137 ALA B N 1
ATOM 2394 C CA . ALA B 1 137 ? -9.461 7.195 16.109 1 82.75 137 ALA B CA 1
ATOM 2395 C C . ALA B 1 137 ? -9.102 8.672 16.25 1 82.75 137 ALA B C 1
ATOM 2397 O O . ALA B 1 137 ? -9.477 9.32 17.219 1 82.75 137 ALA B O 1
ATOM 2398 N N . LEU B 1 138 ? -8.375 9.242 15.312 1 85.25 138 LEU B N 1
ATOM 2399 C CA . LEU B 1 138 ? -7.992 10.648 15.352 1 85.25 138 LEU B CA 1
ATOM 2400 C C . LEU B 1 138 ? -9.211 11.547 15.156 1 85.25 138 LEU B C 1
ATOM 2402 O O . LEU B 1 138 ? -9.297 12.617 15.766 1 85.25 138 LEU B O 1
ATOM 2406 N N . ASP B 1 139 ? -10.086 11.188 14.281 1 80.38 139 ASP B N 1
ATOM 2407 C CA . ASP B 1 139 ? -11.297 11.969 14.039 1 80.38 139 ASP B CA 1
ATOM 2408 C C . ASP B 1 139 ? -12.164 12.039 15.289 1 80.38 139 ASP B C 1
ATOM 2410 O O . ASP B 1 139 ? -12.773 13.07 15.57 1 80.38 139 ASP B O 1
ATOM 2414 N N . GLU B 1 140 ? -12.281 10.992 15.945 1 76.94 140 GLU B N 1
ATOM 2415 C CA . GLU B 1 140 ? -13.062 10.961 17.188 1 76.94 140 GLU B CA 1
ATOM 2416 C C . GLU B 1 140 ? -12.461 11.898 18.234 1 76.94 140 GLU B C 1
ATOM 2418 O O . GLU B 1 140 ? -13.188 12.539 18.984 1 76.94 140 GLU B O 1
ATOM 2423 N N . GLU B 1 141 ? -11.188 11.969 18.266 1 74.69 141 GLU B N 1
ATOM 2424 C CA . GLU B 1 141 ? -10.516 12.859 19.203 1 74.69 141 GLU B CA 1
ATOM 2425 C C . GLU B 1 141 ? -10.719 14.32 18.812 1 74.69 141 GLU B C 1
ATOM 2427 O O . GLU B 1 141 ? -10.672 15.211 19.656 1 74.69 141 GLU B O 1
ATOM 2432 N N . SER B 1 142 ? -10.75 14.547 17.609 1 68 142 SER B N 1
ATOM 2433 C CA . SER B 1 142 ? -10.852 15.922 17.125 1 68 142 SER B CA 1
ATOM 2434 C C . SER B 1 142 ? -12.297 16.406 17.172 1 68 142 SER B C 1
ATOM 2436 O O . SER B 1 142 ? -12.555 17.609 17.047 1 68 142 SER B O 1
ATOM 2438 N N . SER B 1 143 ? -13.172 15.398 17.156 1 63.16 143 SER B N 1
ATOM 2439 C CA . SER B 1 143 ? -14.562 15.805 17.328 1 63.16 143 SER B CA 1
ATOM 2440 C C . SER B 1 143 ? -14.859 16.172 18.766 1 63.16 143 SER B C 1
ATOM 2442 O O . SER B 1 143 ? -14.25 15.633 19.688 1 63.16 143 SER B O 1
ATOM 2444 N N . PRO B 1 144 ? -14.961 17.391 19.094 1 56.34 144 PRO B N 1
ATOM 2445 C CA . PRO B 1 144 ? -15.258 17.812 20.469 1 56.34 144 PRO B CA 1
ATOM 2446 C C . PRO B 1 144 ? -16.047 16.766 21.25 1 56.34 144 PRO B C 1
ATOM 2448 O O . PRO B 1 144 ? -16.406 17 22.406 1 56.34 144 PRO B O 1
ATOM 2451 N N . SER B 1 145 ? -16.484 15.734 20.734 1 47.53 145 SER B N 1
ATOM 2452 C CA . SER B 1 145 ? -17.203 14.891 21.672 1 47.53 145 SER B CA 1
ATOM 2453 C C . SER B 1 145 ? -16.281 13.883 22.344 1 47.53 145 SER B C 1
ATOM 2455 O O . SER B 1 145 ? -15.422 13.281 21.688 1 47.53 145 SER B O 1
ATOM 2457 N N . PRO B 1 146 ? -16.062 13.781 23.719 1 41.81 146 PRO B N 1
ATOM 2458 C CA . PRO B 1 146 ? -15.148 13.195 24.703 1 41.81 146 PRO B CA 1
ATOM 2459 C C . PRO B 1 146 ? -14.859 11.719 24.438 1 41.81 146 PRO B C 1
ATOM 2461 O O . PRO B 1 146 ? -14.242 11.047 25.266 1 41.81 146 PRO B O 1
ATOM 2464 N N . SER B 1 147 ? -14.914 11.008 23.422 1 37.41 147 SER B N 1
ATOM 2465 C CA . SER B 1 147 ? -14.805 9.602 23.812 1 37.41 147 SER B CA 1
ATOM 2466 C C . SER B 1 147 ? -13.352 9.188 23.984 1 37.41 147 SER B C 1
ATOM 2468 O O . SER B 1 147 ? -12.516 9.438 23.094 1 37.41 147 SER B O 1
ATOM 2470 N N . PRO B 1 148 ? -12.703 8.883 25.312 1 33.22 148 PRO B N 1
ATOM 2471 C CA . PRO B 1 148 ? -11.375 8.578 25.844 1 33.22 148 PRO B CA 1
ATOM 2472 C C . PRO B 1 148 ? -10.703 7.414 25.125 1 33.22 148 PRO B C 1
ATOM 2474 O O . PRO B 1 148 ? -9.586 7.031 25.469 1 33.22 148 PRO B O 1
ATOM 2477 N N . LEU B 1 149 ? -11.117 6.461 24.438 1 30.61 149 LEU B N 1
ATOM 2478 C CA . LEU B 1 149 ? -10.641 5.09 24.609 1 30.61 149 LEU B CA 1
ATOM 2479 C C . LEU B 1 149 ? -9.359 4.859 23.812 1 30.61 149 LEU B C 1
ATOM 2481 O O . LEU B 1 149 ? -9.391 4.789 22.578 1 30.61 149 LEU B O 1
ATOM 2485 N N . PHE B 1 150 ? -8.141 5.551 24.078 1 29.44 150 PHE B N 1
ATOM 2486 C CA . PHE B 1 150 ? -7.062 5.102 23.219 1 29.44 150 PHE B CA 1
ATOM 2487 C C . PHE B 1 150 ? -6.496 3.771 23.703 1 29.44 150 PHE B C 1
ATOM 2489 O O . PHE B 1 150 ? -5.844 3.715 24.75 1 29.44 150 PHE B O 1
ATOM 2496 N N . PRO B 1 151 ? -7.051 2.631 23.734 1 29.72 151 PRO B N 1
ATOM 2497 C CA . PRO B 1 151 ? -6.328 1.493 24.312 1 29.72 151 PRO B CA 1
ATOM 2498 C C . PRO B 1 151 ? -5.039 1.173 23.547 1 29.72 151 PRO B C 1
ATOM 2500 O O . PRO B 1 151 ? -5.027 1.148 22.328 1 29.72 151 PRO B O 1
ATOM 2503 N N . LEU B 1 152 ? -3.854 1.475 24.172 1 28.59 152 LEU B N 1
ATOM 2504 C CA . LEU B 1 152 ? -2.467 1.189 23.812 1 28.59 152 LEU B CA 1
ATOM 2505 C C . LEU B 1 152 ? -2.242 -0.311 23.656 1 28.59 152 LEU B C 1
ATOM 2507 O O . LEU B 1 152 ? -1.23 -0.844 24.125 1 28.59 152 LEU B O 1
ATOM 2511 N N . GLY B 1 153 ? -3.088 -1.1 23.516 1 27.34 153 GLY B N 1
ATOM 2512 C CA . GLY B 1 153 ? -2.762 -2.512 23.641 1 27.34 153 GLY B CA 1
ATOM 2513 C C . GLY B 1 153 ? -1.784 -2.996 22.594 1 27.34 153 GLY B C 1
ATOM 2514 O O . GLY B 1 153 ? -2.146 -3.785 21.719 1 27.34 153 GLY B O 1
ATOM 2515 N N . ALA B 1 154 ? -0.915 -2.146 22.141 1 29.02 154 ALA B N 1
ATOM 2516 C CA . ALA B 1 154 ? -0.087 -2.688 21.062 1 29.02 154 ALA B CA 1
ATOM 2517 C C . ALA B 1 154 ? 0.98 -3.629 21.609 1 29.02 154 ALA B C 1
ATOM 2519 O O . ALA B 1 154 ? 1.907 -4.012 20.891 1 29.02 154 ALA B O 1
ATOM 2520 N N . THR B 1 155 ? 1.167 -3.938 23 1 26.06 155 THR B N 1
ATOM 2521 C CA . THR B 1 155 ? 2.361 -4.605 23.5 1 26.06 155 THR B CA 1
ATOM 2522 C C . THR B 1 155 ? 2.51 -5.992 22.891 1 26.06 155 THR B C 1
ATOM 2524 O O . THR B 1 155 ? 3.629 -6.465 22.672 1 26.06 155 THR B O 1
ATOM 2527 N N . LEU B 1 156 ? 1.539 -6.75 22.844 1 26.53 156 LEU B N 1
ATOM 2528 C CA . LEU B 1 156 ? 1.74 -8.188 22.984 1 26.53 156 LEU B CA 1
ATOM 2529 C C . LEU B 1 156 ? 2.463 -8.758 21.766 1 26.53 156 LEU B C 1
ATOM 2531 O O . LEU B 1 156 ? 3.238 -9.711 21.891 1 26.53 156 LEU B O 1
ATOM 2535 N N . VAL B 1 157 ? 1.912 -8.359 20.625 1 28.55 157 VAL B N 1
ATOM 2536 C CA . VAL B 1 157 ? 2.297 -9.375 19.656 1 28.55 157 VAL B CA 1
ATOM 2537 C C . VAL B 1 157 ? 3.756 -9.172 19.25 1 28.55 157 VAL B C 1
ATOM 2539 O O . VAL B 1 157 ? 4.305 -9.961 18.469 1 28.55 157 VAL B O 1
ATOM 2542 N N . LEU B 1 158 ? 4.387 -8.117 19.703 1 28.3 158 LEU B N 1
ATOM 2543 C CA . LEU B 1 158 ? 5.797 -7.918 19.391 1 28.3 158 LEU B CA 1
ATOM 2544 C C . LEU B 1 158 ? 6.668 -8.914 20.141 1 28.3 158 LEU B C 1
ATOM 2546 O O . LEU B 1 158 ? 7.82 -9.148 19.781 1 28.3 158 LEU B O 1
ATOM 2550 N N . SER B 1 159 ? 6.391 -9.172 21.359 1 28.38 159 SER B N 1
ATOM 2551 C CA . SER B 1 159 ? 7.344 -9.945 22.141 1 28.38 159 SER B CA 1
ATOM 2552 C C . SER B 1 159 ? 7.738 -11.234 21.438 1 28.38 159 SER B C 1
ATOM 2554 O O . SER B 1 159 ? 8.875 -11.703 21.562 1 28.38 159 SER B O 1
ATOM 2556 N N . LYS B 1 160 ? 6.754 -11.852 21.047 1 29.03 160 LYS B N 1
ATOM 2557 C CA . LYS B 1 160 ? 7.133 -13.211 20.672 1 29.03 160 LYS B CA 1
ATOM 2558 C C . LYS B 1 160 ? 7.895 -13.234 19.344 1 29.03 160 LYS B C 1
ATOM 2560 O O . LYS B 1 160 ? 8.531 -14.227 19.016 1 29.03 160 LYS B O 1
ATOM 2565 N N . ILE B 1 161 ? 7.715 -12.203 18.609 1 27.53 161 ILE B N 1
ATOM 2566 C CA . ILE B 1 161 ? 8.445 -12.242 17.344 1 27.53 161 ILE B CA 1
ATOM 2567 C C . ILE B 1 161 ? 9.93 -12.016 17.594 1 27.53 161 ILE B C 1
ATOM 2569 O O . ILE B 1 161 ? 10.781 -12.656 16.969 1 27.53 161 ILE B O 1
ATOM 2573 N N . MET B 1 162 ? 10.297 -11.203 18.531 1 24.7 162 MET B N 1
ATOM 2574 C CA . MET B 1 162 ? 11.688 -10.867 18.828 1 24.7 162 MET B CA 1
ATOM 2575 C C . MET B 1 162 ? 12.43 -12.086 19.375 1 24.7 162 MET B C 1
ATOM 2577 O O . MET B 1 162 ? 13.656 -12.148 19.312 1 24.7 162 MET B O 1
ATOM 2581 N N . GLU B 1 163 ? 11.766 -12.828 20.078 1 27.3 163 GLU B N 1
ATOM 2582 C CA . GLU B 1 163 ? 12.641 -13.805 20.719 1 27.3 163 GLU B CA 1
ATOM 2583 C C . GLU B 1 163 ? 13.32 -14.703 19.688 1 27.3 163 GLU B C 1
ATOM 2585 O O . GLU B 1 163 ? 14.383 -15.258 19.953 1 27.3 163 GLU B O 1
ATOM 2590 N N . ARG B 1 164 ? 12.57 -15.008 18.625 1 28.98 164 ARG B N 1
ATOM 2591 C CA . ARG B 1 164 ? 13.289 -16.062 17.906 1 28.98 164 ARG B CA 1
ATOM 2592 C C . ARG B 1 164 ? 14.266 -15.461 16.906 1 28.98 164 ARG B C 1
ATOM 2594 O O . ARG B 1 164 ? 14.922 -16.203 16.156 1 28.98 164 ARG B O 1
ATOM 2601 N N . LEU B 1 165 ? 14.305 -14.055 16.703 1 23.86 165 LEU B N 1
ATOM 2602 C CA . LEU B 1 165 ? 15.586 -13.625 16.156 1 23.86 165 LEU B CA 1
ATOM 2603 C C . LEU B 1 165 ? 16.641 -13.562 17.25 1 23.86 165 LEU B C 1
ATOM 2605 O O . LEU B 1 165 ? 16.438 -12.938 18.297 1 23.86 165 LEU B O 1
#

Foldseek 3Di:
DCPPVPPPLPPLPLVVPLPVVPPPQKDALVNQCVSPPDPLDDSVRSVVVQCVQQVDPDRIRGVVSVVVVCVVVCVPVNVVSVVSNVVSVVVVVLVVVCVVCQVVDDPVVVVVSVVVVVVVVVVVVVVVVVVVVVVVVVVCVSPPPDDPDPPPPPPPPPVVVPVVD/DCPPVPPPLPPLPLVPVLPVVPPPQKDALVNQCVRPPDPLDDSVRSVVVQCVQQVDPDRIRGVVSVVVVCVVVCVPVVVVSVVSNVVSVVVVVLVVVCVVCQVVDDPVVVVVSVVVVVVVVVVVVVVVVVVVVVVVVVVVVSPPPDDPDPPPPPPPPPVVVPVVD

Solvent-accessible surface area (backbone atoms only — not comparable to full-atom values): 18884 Å² total; per-residue (Å²): 138,81,71,75,76,70,74,53,58,39,74,51,47,57,63,63,53,73,61,62,79,41,82,80,50,54,35,42,61,68,59,45,46,71,71,63,60,74,82,74,68,50,70,67,56,50,47,50,50,54,35,62,53,50,69,42,94,50,76,52,33,46,47,67,40,50,49,52,52,48,68,74,65,38,70,54,46,48,51,30,50,51,25,49,25,51,26,38,52,25,45,51,52,29,50,53,51,44,70,70,42,43,86,79,39,52,74,65,53,39,49,52,52,54,47,51,51,50,50,50,47,52,44,50,51,29,45,47,52,25,49,51,54,53,52,50,54,52,50,42,61,67,39,86,56,78,74,76,82,73,81,74,78,70,66,66,78,56,54,70,62,55,65,79,102,137,82,70,75,76,72,73,54,59,37,74,50,50,51,60,66,52,74,61,62,78,42,84,80,50,54,35,41,60,67,60,45,47,71,71,64,61,76,83,73,67,49,71,66,56,50,49,49,50,53,36,63,53,51,69,45,93,51,78,53,32,46,46,66,42,52,51,52,52,49,69,72,65,38,70,54,45,48,50,29,49,52,24,49,27,50,26,39,53,25,45,52,52,29,50,54,50,44,71,70,41,42,87,80,39,53,74,65,54,38,47,51,50,53,47,52,52,52,49,51,48,51,47,50,50,29,48,47,50,27,50,50,54,52,52,52,56,51,51,44,62,68,38,86,59,79,74,75,82,73,80,74,78,69,66,66,76,54,57,69,60,54,65,80,101

Sequence (330 aa):
MTGDPNCVMCQINYDIRFFCVLDDGKLSFDEFNAYFADGILTTEELQELFYSIDGRQKSNLDTDKLSDYFSQHLGEYLNVLSALESLNIAILKAMDKTKEEYQGSSVLGQFVTRFMLRETSSQLLSLQRSLQCAMEALDEESSPSPSPLFPLGATLVLSKIMERLMTGDPNCVMCQINYDIRFFCVLDDGKLSFDEFNAYFADGILTTEELQELFYSIDGRQKSNLDTDKLSDYFSQHLGEYLNVLSALESLNIAILKAMDKTKEEYQGSSVLGQFVTRFMLRETSSQLLSLQRSLQCAMEALDEESSPSPSPLFPLGATLVLSKIMERL

pLDDT: mean 70.59, std 23.98, range [19.47, 92.06]

InterPro domains:
  IPR011992 EF-hand domain pair [SSF47473] (22-101)
  IPR039862 N-terminal EF-hand calcium binding protein 1/2/3 [PTHR12178] (23-143)

Secondary structure (DSSP, 8-state):
----TT-------SS-TTSTT-SSSEE-HHHHHHHH--SSS-HHHHHHHHHHHHSS--SSEEHHHHHHHHHHH-TTHHHHHHHHHHHHHHHHHHHHHHHHHTTTS-HHHHHHHHHHHHHHHHHHHHHHHHHHHHHHHHHHHHSSS-------TTSHHHHHHHHT-/----TT-------SS-TTSTT-SSSEE-HHHHHHHH--SSS-HHHHHHH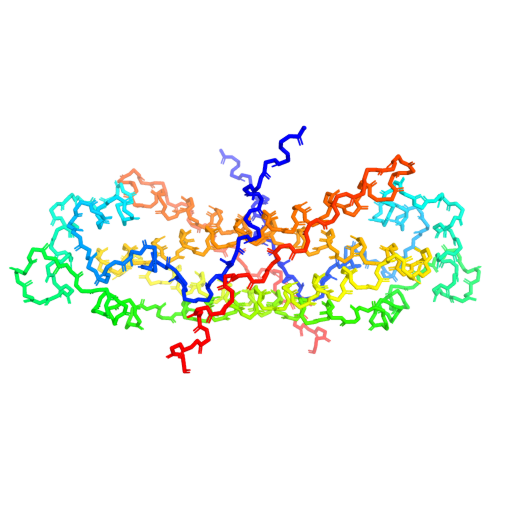HHHHHSS--SSEEHHHHHHHHHTT-TTHHHHHHHHHHHHHHHHHHHHHHHHHTTTS-HHHHHHHHHHHHHHHHHHHHHHHHHHHHHHHHHHHHSSS-------TTSHHHHHHHHH-

Radius of gyration: 22.93 Å; Cα contacts (8 Å, |Δi|>4): 286; chains: 2; bounding box: 36×76×53 Å